Protein AF-A0A453HCC3-F1 (afdb_monomer)

pLDDT: mean 70.79, std 18.71, range [31.66, 93.69]

Organism: Aegilops tauschii subsp. strangulata (NCBI:txid200361)

Nearest PDB structures (foldseek):
  1wlx-assembly1_A  TM=4.062E-01  e=4.507E+00  Homo sapiens
  8d85-assembly1_D  TM=2.646E-01  e=5.921E+00  Homo sapiens

InterPro domains:
  IPR014812 Vacuolar protein sorting-associated protein 51 [PTHR15954] (2-262)

Secondary structure (DSSP, 8-state):
-HHHHHHHHHHHHHHHHHHHHHHHHTHHHHHHHHHHHHHHHHHHHHHHHHHHHHHHHHHTT--PPP--------TT--SSS-HHHHHHHHHHHHHIIIIIHHHHHHHHHHHT-S--S--TTS--S--HHHHHHHHHHHHHHHHHHHHHHHHHHHHHHHHHHHTSTTTTT-SSTHHHHHHHHHHHHHHHHHHHHHHHH-TTS------------------------------SSHHHHHHHHHHHHHHHHHHHHHHH------

Solvent-accessible surface area (backbone atoms only — not comparable to full-atom values): 15839 Å² total; per-residue (Å²): 115,68,71,59,54,52,51,53,52,49,54,52,51,53,52,51,50,51,52,46,51,53,52,64,70,40,45,66,58,53,51,52,49,51,17,49,52,47,36,52,54,29,35,50,52,43,52,49,54,54,51,51,52,54,49,51,36,50,67,59,69,54,70,80,80,80,92,78,93,76,80,86,89,73,98,74,78,79,82,81,56,61,64,64,54,30,47,48,50,21,44,47,23,51,45,38,42,72,47,49,51,56,50,54,52,50,55,45,50,72,76,49,74,65,82,46,68,69,60,87,85,77,55,71,57,48,52,69,69,56,54,36,49,48,29,49,54,50,19,51,52,28,44,51,50,38,52,49,56,53,48,51,54,52,50,53,57,50,49,58,56,73,70,46,88,55,83,86,79,59,90,72,70,61,69,57,50,56,47,51,51,52,51,48,49,52,50,50,48,51,53,50,52,46,49,70,67,47,75,62,78,83,58,70,82,76,75,76,82,74,82,82,75,92,79,91,80,82,91,83,90,82,80,91,80,85,84,88,80,93,80,81,67,66,70,61,51,55,56,52,51,54,52,51,52,51,52,50,52,57,52,50,54,68,72,64,70,70,80,86,78,128

Structure (mmCIF, N/CA/C/O backbone):
data_AF-A0A453HCC3-F1
#
_entry.id   AF-A0A453HCC3-F1
#
loop_
_atom_site.group_PDB
_atom_site.id
_atom_site.type_symbol
_atom_site.label_atom_id
_atom_site.label_alt_id
_atom_site.label_comp_id
_atom_site.label_asym_id
_atom_site.label_entity_id
_atom_site.label_seq_id
_atom_site.pdbx_PDB_ins_code
_atom_site.Cartn_x
_atom_site.Cartn_y
_atom_site.Cartn_z
_atom_site.occupancy
_atom_site.B_iso_or_equiv
_atom_site.auth_seq_id
_atom_site.auth_comp_id
_atom_site.auth_asym_id
_atom_site.auth_atom_id
_atom_site.pdbx_PDB_model_num
ATOM 1 N N . MET A 1 1 ? 19.975 10.825 -70.791 1.00 59.91 1 MET A N 1
ATOM 2 C CA . MET A 1 1 ? 19.087 11.009 -69.622 1.00 59.91 1 MET A CA 1
ATOM 3 C C . MET A 1 1 ? 19.221 9.848 -68.626 1.00 59.91 1 MET A C 1
ATOM 5 O O . MET A 1 1 ? 19.441 10.112 -67.452 1.00 59.91 1 MET A O 1
ATOM 9 N N . GLU A 1 2 ? 19.236 8.591 -69.091 1.00 64.94 2 GLU A N 1
ATOM 10 C CA . GLU A 1 2 ? 19.412 7.356 -68.288 1.00 64.94 2 GLU A CA 1
ATOM 11 C C . GLU A 1 2 ? 20.558 7.376 -67.255 1.00 64.94 2 GLU A C 1
ATOM 13 O O . GLU A 1 2 ? 20.349 7.129 -66.071 1.00 64.94 2 GLU A O 1
ATOM 18 N N . LYS A 1 3 ? 21.782 7.735 -67.672 1.00 65.25 3 LYS A N 1
ATOM 19 C CA . LYS A 1 3 ? 22.982 7.689 -66.810 1.00 65.25 3 LYS A CA 1
ATOM 20 C C . LYS A 1 3 ? 22.930 8.660 -65.621 1.00 65.25 3 LYS A C 1
ATOM 22 O O . LYS A 1 3 ? 23.558 8.408 -64.598 1.00 65.25 3 LYS A O 1
ATOM 27 N N . SER A 1 4 ? 22.187 9.761 -65.754 1.00 68.50 4 SER A N 1
ATOM 28 C CA . SER A 1 4 ? 21.990 10.732 -64.671 1.00 68.50 4 SER A CA 1
ATOM 29 C C . SER A 1 4 ? 21.008 10.196 -63.626 1.00 68.50 4 SER A C 1
ATOM 31 O O . SER A 1 4 ? 21.303 10.281 -62.439 1.00 68.50 4 SER A O 1
ATOM 33 N N . LYS A 1 5 ? 19.918 9.536 -64.050 1.00 71.56 5 LYS A N 1
ATOM 34 C CA . LYS A 1 5 ? 18.997 8.835 -63.138 1.00 71.56 5 LYS A CA 1
ATOM 35 C C . LYS A 1 5 ? 19.695 7.729 -62.344 1.00 71.56 5 LYS A C 1
ATOM 37 O O . LYS A 1 5 ? 19.472 7.623 -61.145 1.00 71.56 5 LYS A O 1
ATOM 42 N N . ILE A 1 6 ? 20.571 6.956 -62.988 1.00 77.06 6 ILE A N 1
ATOM 43 C CA . ILE A 1 6 ? 21.323 5.875 -62.328 1.00 77.06 6 ILE A CA 1
ATOM 44 C C . ILE A 1 6 ? 22.284 6.437 -61.267 1.00 77.06 6 ILE A C 1
ATOM 46 O O . ILE A 1 6 ? 22.340 5.911 -60.161 1.00 77.06 6 ILE A O 1
ATOM 50 N N . LYS A 1 7 ? 22.987 7.545 -61.550 1.00 78.31 7 LYS A N 1
ATOM 51 C CA . LYS A 1 7 ? 23.852 8.207 -60.555 1.00 78.31 7 LYS A CA 1
ATOM 52 C C . LYS A 1 7 ? 23.078 8.772 -59.363 1.00 78.31 7 LYS A C 1
ATOM 54 O O . LYS A 1 7 ? 23.548 8.654 -58.238 1.00 78.31 7 LYS A O 1
ATOM 59 N N . VAL A 1 8 ? 21.909 9.369 -59.601 1.00 81.00 8 VAL A N 1
ATOM 60 C CA . VAL A 1 8 ? 21.048 9.880 -58.520 1.00 81.00 8 VAL A CA 1
ATOM 61 C C . VAL A 1 8 ? 20.509 8.725 -57.674 1.00 81.00 8 VAL A C 1
ATOM 63 O O . VAL A 1 8 ? 20.576 8.785 -56.454 1.00 81.00 8 VAL A O 1
ATOM 66 N N . SER A 1 9 ? 20.058 7.641 -58.313 1.00 80.06 9 SER A N 1
ATOM 67 C CA . SER A 1 9 ? 19.625 6.422 -57.623 1.00 80.06 9 SER A CA 1
ATOM 68 C C . SER A 1 9 ? 20.731 5.830 -56.751 1.00 80.06 9 SER A C 1
ATOM 70 O O . SER A 1 9 ? 20.456 5.435 -55.623 1.00 80.06 9 SER A O 1
ATOM 72 N N . GLN A 1 10 ? 21.967 5.775 -57.254 1.00 85.06 10 GLN A N 1
ATOM 73 C CA . GLN A 1 10 ? 23.098 5.256 -56.488 1.00 85.06 10 GLN A CA 1
ATOM 74 C C . GLN A 1 10 ? 23.416 6.151 -55.285 1.00 85.06 10 GLN A C 1
ATOM 76 O O . GLN A 1 10 ? 23.511 5.646 -54.176 1.00 85.06 10 GLN A O 1
ATOM 81 N N . GLY A 1 11 ? 23.451 7.476 -55.470 1.00 86.31 11 GLY A N 1
ATOM 82 C CA . GLY A 1 11 ? 23.653 8.414 -54.360 1.00 86.31 11 GLY A CA 1
ATOM 83 C C . GLY A 1 11 ? 22.563 8.330 -53.282 1.00 86.31 11 GLY A C 1
ATOM 84 O O . GLY A 1 11 ? 22.857 8.470 -52.099 1.00 86.31 11 GLY A O 1
ATOM 85 N N . CYS A 1 12 ? 21.310 8.045 -53.658 1.00 83.62 12 CYS A N 1
ATOM 86 C CA . CYS A 1 12 ? 20.235 7.794 -52.692 1.00 83.62 12 CYS A CA 1
ATOM 87 C C . CYS A 1 12 ? 20.416 6.475 -51.923 1.00 83.62 12 CYS A C 1
ATOM 89 O O . CYS A 1 12 ? 20.085 6.417 -50.740 1.00 83.62 12 CYS A O 1
ATOM 91 N N . ILE A 1 13 ? 20.923 5.423 -52.574 1.00 87.94 13 ILE A N 1
ATOM 92 C CA . ILE A 1 13 ? 21.220 4.136 -51.926 1.00 87.94 13 ILE A CA 1
ATOM 93 C C . ILE A 1 13 ? 22.378 4.295 -50.937 1.00 87.94 13 ILE A C 1
ATOM 95 O O . ILE A 1 13 ? 22.273 3.813 -49.811 1.00 87.94 13 ILE A O 1
ATOM 99 N N . ASP A 1 14 ? 23.432 5.010 -51.326 1.00 86.75 14 ASP A N 1
ATOM 100 C CA . ASP A 1 14 ? 24.599 5.258 -50.476 1.00 86.75 14 ASP A CA 1
ATOM 101 C C . ASP A 1 14 ? 24.199 6.078 -49.232 1.00 86.75 14 ASP A C 1
ATOM 103 O O . ASP A 1 14 ? 24.532 5.714 -48.105 1.00 86.75 14 ASP A O 1
ATOM 107 N N . LEU A 1 15 ? 23.363 7.111 -49.404 1.00 86.56 15 LEU A N 1
ATOM 108 C CA . LEU A 1 15 ? 22.822 7.904 -48.293 1.00 86.56 15 LEU A CA 1
ATOM 109 C C . LEU A 1 15 ? 21.938 7.068 -47.345 1.00 86.56 15 LEU A C 1
ATOM 111 O O . LEU A 1 15 ? 22.014 7.213 -46.127 1.00 86.56 15 LEU A O 1
ATOM 115 N N . LEU A 1 16 ? 21.104 6.169 -47.882 1.00 85.94 16 LEU A N 1
ATOM 116 C CA . LEU A 1 16 ? 20.304 5.243 -47.068 1.00 85.94 16 LEU A CA 1
ATOM 117 C C . LEU A 1 16 ? 21.181 4.274 -46.266 1.00 85.94 16 LEU A C 1
ATOM 119 O O . LEU A 1 16 ? 20.837 3.937 -45.132 1.00 85.94 16 LEU A O 1
ATOM 123 N N . GLN A 1 17 ? 22.304 3.832 -46.831 1.00 85.75 17 GLN A N 1
ATOM 124 C CA . GLN A 1 17 ? 23.268 2.986 -46.131 1.00 85.75 17 GLN A CA 1
ATOM 125 C C . GLN A 1 17 ? 23.988 3.748 -45.018 1.00 85.75 17 GLN A C 1
ATOM 127 O O . GLN A 1 17 ? 24.149 3.187 -43.937 1.00 85.75 17 GLN A O 1
ATOM 132 N N . GLU A 1 18 ? 24.341 5.019 -45.222 1.00 82.75 18 GLU A N 1
ATOM 133 C CA . GLU A 1 18 ? 24.901 5.863 -44.159 1.00 82.75 18 GLU A CA 1
ATOM 134 C C . GLU A 1 18 ? 23.903 6.100 -43.023 1.00 82.75 18 GLU A C 1
ATOM 136 O O . GLU A 1 18 ? 24.258 5.937 -41.856 1.00 82.75 18 GLU A O 1
ATOM 141 N N . PHE A 1 19 ? 22.636 6.399 -43.333 1.00 79.25 19 PHE A N 1
ATOM 142 C CA . PHE A 1 19 ? 21.598 6.518 -42.303 1.00 79.25 19 PHE A CA 1
ATOM 143 C C . PHE A 1 19 ? 21.404 5.214 -41.536 1.00 79.25 19 PHE A C 1
ATOM 145 O O . PHE A 1 19 ? 21.279 5.231 -40.313 1.00 79.25 19 PHE A O 1
ATOM 152 N N . ARG A 1 20 ? 21.417 4.077 -42.236 1.00 81.06 20 ARG A N 1
ATOM 153 C CA . ARG A 1 20 ? 21.326 2.766 -41.598 1.00 81.06 20 ARG A CA 1
ATOM 154 C C . ARG A 1 20 ? 22.534 2.496 -40.705 1.00 81.06 20 ARG A C 1
ATOM 156 O O . ARG A 1 20 ? 22.348 2.070 -39.576 1.00 81.06 20 ARG A O 1
ATOM 163 N N . HIS A 1 21 ? 23.743 2.819 -41.156 1.00 81.06 21 HIS A N 1
ATOM 164 C CA . HIS A 1 21 ? 24.961 2.664 -40.364 1.00 81.06 21 HIS A CA 1
ATOM 165 C C . HIS A 1 21 ? 24.986 3.605 -39.148 1.00 81.06 21 HIS A C 1
ATOM 167 O O . HIS A 1 21 ? 25.492 3.229 -38.091 1.00 81.06 21 HIS A O 1
ATOM 173 N N . LEU A 1 22 ? 24.419 4.809 -39.262 1.00 77.88 22 LEU A N 1
ATOM 174 C CA . LEU A 1 22 ? 24.272 5.743 -38.148 1.00 77.88 22 LEU A CA 1
ATOM 175 C C . LEU A 1 22 ? 23.249 5.237 -37.123 1.00 77.88 22 LEU A C 1
ATOM 177 O O . LEU A 1 22 ? 23.487 5.340 -35.925 1.00 77.88 22 LEU A O 1
ATOM 181 N N . ILE A 1 23 ? 22.122 4.681 -37.568 1.00 77.38 23 ILE A N 1
ATOM 182 C CA . ILE A 1 23 ? 21.109 4.103 -36.674 1.00 77.38 23 ILE A CA 1
ATOM 183 C C . ILE A 1 23 ? 21.658 2.840 -36.002 1.00 77.38 23 ILE A C 1
ATOM 185 O O . ILE A 1 23 ? 21.601 2.739 -34.779 1.00 77.38 23 ILE A O 1
ATOM 189 N N . ASP A 1 24 ? 22.258 1.932 -36.776 1.00 76.88 24 ASP A N 1
ATOM 190 C CA . ASP A 1 24 ? 22.835 0.675 -36.288 1.00 76.88 24 ASP A CA 1
ATOM 191 C C . ASP A 1 24 ? 24.029 0.931 -35.350 1.00 76.88 24 ASP A C 1
ATOM 193 O O . ASP A 1 24 ? 24.165 0.261 -34.325 1.00 76.88 24 ASP A O 1
ATOM 197 N N . GLY A 1 25 ? 24.839 1.958 -35.635 1.00 76.19 25 GLY A N 1
ATOM 198 C CA . GLY A 1 25 ? 25.962 2.392 -34.800 1.00 76.19 25 GLY A CA 1
ATOM 199 C C . GLY A 1 25 ? 25.551 3.079 -33.494 1.00 76.19 25 GLY A C 1
ATOM 200 O O . GLY A 1 25 ? 26.332 3.101 -32.548 1.00 76.19 25 GLY A O 1
ATOM 201 N N . ASN A 1 26 ? 24.321 3.597 -33.411 1.00 76.81 26 ASN A N 1
ATOM 202 C CA . ASN A 1 26 ? 23.778 4.254 -32.217 1.00 76.81 26 ASN A CA 1
ATOM 203 C C . ASN A 1 26 ? 22.765 3.382 -31.453 1.00 76.81 26 ASN A C 1
ATOM 205 O O . ASN A 1 26 ? 22.127 3.859 -30.512 1.00 76.81 26 ASN A O 1
ATOM 209 N N . THR A 1 27 ? 22.617 2.103 -31.810 1.00 79.38 27 THR A N 1
ATOM 210 C CA . THR A 1 27 ? 21.721 1.169 -31.102 1.00 79.38 27 THR A CA 1
ATOM 211 C C . THR A 1 27 ? 22.085 1.035 -29.622 1.00 79.38 27 THR A C 1
ATOM 213 O O . THR A 1 27 ? 21.194 0.972 -28.780 1.00 79.38 27 THR A O 1
ATOM 216 N N . GLU A 1 28 ? 23.372 1.110 -29.274 1.00 81.62 28 GLU A N 1
ATOM 217 C CA . GLU A 1 28 ? 23.837 1.131 -27.881 1.00 81.62 28 GLU A CA 1
ATOM 218 C C . GLU A 1 28 ? 23.339 2.368 -27.108 1.00 81.62 28 GLU A C 1
ATOM 220 O O . GLU A 1 28 ? 22.964 2.261 -25.941 1.00 81.62 28 GLU A O 1
ATOM 225 N N . LEU A 1 29 ? 23.275 3.542 -27.751 1.00 79.88 29 LEU A N 1
ATOM 226 C CA . LEU A 1 29 ? 22.715 4.752 -27.137 1.00 79.88 29 LEU A CA 1
ATOM 227 C C . LEU A 1 29 ? 21.203 4.629 -26.932 1.00 79.88 29 LEU A C 1
ATOM 229 O O . LEU A 1 29 ? 20.691 5.095 -25.918 1.00 79.88 29 LEU A O 1
ATOM 233 N N . LEU A 1 30 ? 20.495 3.978 -27.860 1.00 80.19 30 LEU A N 1
ATOM 234 C CA . LEU A 1 30 ? 19.061 3.706 -27.723 1.00 80.19 30 LEU A CA 1
ATOM 235 C C . LEU A 1 30 ? 18.769 2.733 -26.576 1.00 80.19 30 LEU A C 1
ATOM 237 O O . LEU A 1 30 ? 17.813 2.950 -25.835 1.00 80.19 30 LEU A O 1
ATOM 241 N N . VAL A 1 31 ? 19.602 1.706 -26.390 1.00 82.88 31 VAL A N 1
ATOM 242 C CA . VAL A 1 31 ? 19.506 0.791 -25.241 1.00 82.88 31 VAL A CA 1
ATOM 243 C C . VAL A 1 31 ? 19.763 1.546 -23.937 1.00 82.88 31 VAL A C 1
ATOM 245 O O . VAL A 1 31 ? 18.922 1.507 -23.047 1.00 82.88 31 VAL A O 1
ATOM 248 N N . LYS A 1 32 ? 20.834 2.346 -23.856 1.00 82.94 32 LYS A N 1
ATOM 249 C CA . LYS A 1 32 ? 21.111 3.183 -22.673 1.00 82.94 32 LYS A CA 1
ATOM 250 C C . LYS A 1 32 ? 19.978 4.163 -22.366 1.00 82.94 32 LYS A C 1
ATOM 252 O O . LYS A 1 32 ? 19.636 4.358 -21.206 1.00 82.94 32 LYS A O 1
ATOM 257 N N . LEU A 1 33 ? 19.380 4.776 -23.389 1.00 81.94 33 LEU A N 1
ATOM 258 C CA . LEU A 1 33 ? 18.241 5.676 -23.216 1.00 81.94 33 LEU A CA 1
ATOM 259 C C . LEU A 1 33 ? 17.006 4.927 -22.701 1.00 81.94 33 LEU A C 1
ATOM 261 O O . LEU A 1 33 ? 16.348 5.414 -21.786 1.00 81.94 33 LEU A O 1
ATOM 265 N N . LYS A 1 34 ? 16.705 3.748 -23.260 1.00 83.19 34 LYS A N 1
ATOM 266 C CA . LYS A 1 34 ? 15.634 2.872 -22.768 1.00 83.19 34 LYS A CA 1
ATOM 267 C C . LYS A 1 34 ? 15.852 2.551 -21.289 1.00 83.19 34 LYS A C 1
ATOM 269 O O . LYS A 1 34 ? 14.935 2.729 -20.494 1.00 83.19 34 LYS A O 1
ATOM 274 N N . ASP A 1 35 ? 17.058 2.140 -20.922 1.00 84.56 35 ASP A N 1
ATOM 275 C CA . ASP A 1 35 ? 17.392 1.732 -19.561 1.00 84.56 35 ASP A CA 1
ATOM 276 C C . ASP A 1 35 ? 17.319 2.912 -18.567 1.00 84.56 35 ASP A C 1
ATOM 278 O O . ASP A 1 35 ? 16.826 2.751 -17.451 1.00 84.56 35 ASP A O 1
ATOM 282 N N . LEU A 1 36 ? 17.700 4.126 -18.990 1.00 85.12 36 LEU A N 1
ATOM 283 C CA . LEU A 1 36 ? 17.518 5.358 -18.207 1.00 85.12 36 LEU A CA 1
ATOM 284 C C . LEU A 1 36 ? 16.041 5.726 -18.009 1.00 85.12 36 LEU A C 1
ATOM 286 O O . LEU A 1 36 ? 15.657 6.181 -16.932 1.00 85.12 36 LEU A O 1
ATOM 290 N N . ILE A 1 37 ? 15.205 5.545 -19.037 1.00 84.19 37 ILE A N 1
ATOM 291 C CA . ILE A 1 37 ? 13.758 5.778 -18.931 1.00 84.19 37 ILE A CA 1
ATOM 292 C C . ILE A 1 37 ? 13.141 4.784 -17.942 1.00 84.19 37 ILE A C 1
ATOM 294 O O . ILE A 1 37 ? 12.307 5.178 -17.129 1.00 84.19 37 ILE A O 1
ATOM 298 N N . ILE A 1 38 ? 13.572 3.519 -17.981 1.00 85.56 38 ILE A N 1
ATOM 299 C CA . ILE A 1 38 ? 13.137 2.483 -17.038 1.00 85.56 38 ILE A CA 1
ATOM 300 C C . ILE A 1 38 ? 13.479 2.890 -15.607 1.00 85.56 38 ILE A C 1
ATOM 302 O O . ILE A 1 38 ? 12.591 2.893 -14.754 1.00 85.56 38 ILE A O 1
ATOM 306 N N . ASP A 1 39 ? 14.728 3.286 -15.356 1.00 86.25 39 ASP A N 1
ATOM 307 C CA . ASP A 1 39 ? 15.167 3.715 -14.027 1.00 86.25 39 ASP A CA 1
ATOM 308 C C . ASP A 1 39 ? 14.347 4.909 -13.522 1.00 86.25 39 ASP A C 1
ATOM 310 O O . ASP A 1 39 ? 13.855 4.888 -12.395 1.00 86.25 39 ASP A O 1
ATOM 314 N N . TRP A 1 40 ? 14.124 5.917 -14.370 1.00 87.38 40 TRP A N 1
ATOM 315 C CA . TRP A 1 40 ? 13.355 7.106 -14.001 1.00 87.38 40 TRP A CA 1
ATOM 316 C C . TRP A 1 40 ? 11.897 6.789 -13.642 1.00 87.38 40 TRP A C 1
ATOM 318 O O . TRP A 1 40 ? 11.369 7.297 -12.651 1.00 87.38 40 TRP A O 1
ATOM 328 N N . VAL A 1 41 ? 11.243 5.919 -14.417 1.00 88.25 41 VAL A N 1
ATOM 329 C CA . VAL A 1 41 ? 9.868 5.479 -14.134 1.00 88.25 41 VAL A CA 1
ATOM 330 C C . VAL A 1 41 ? 9.811 4.707 -12.814 1.00 88.25 41 VAL A C 1
ATOM 332 O O . VAL A 1 41 ? 8.922 4.949 -11.995 1.00 88.25 41 VAL A O 1
ATOM 335 N N . GLN A 1 42 ? 10.767 3.807 -12.583 1.00 87.69 42 GLN A N 1
ATOM 336 C CA . GLN A 1 42 ? 10.849 3.011 -11.359 1.00 87.69 42 GLN A CA 1
ATOM 337 C C . GLN A 1 42 ? 11.075 3.874 -10.111 1.00 87.69 42 GLN A C 1
ATOM 339 O O . GLN A 1 42 ? 10.356 3.715 -9.121 1.00 87.69 42 GLN A O 1
ATOM 344 N N . GLU A 1 43 ? 12.001 4.834 -10.170 1.00 88.12 43 GLU A N 1
ATOM 345 C CA . GLU A 1 43 ? 12.208 5.811 -9.093 1.00 88.12 43 GLU A CA 1
ATOM 346 C C . GLU A 1 43 ? 10.943 6.634 -8.826 1.00 88.12 43 GLU A C 1
ATOM 348 O O . GLU A 1 43 ? 10.583 6.862 -7.671 1.00 88.12 43 GLU A O 1
ATOM 353 N N . GLY A 1 44 ? 10.230 7.033 -9.885 1.00 88.12 44 GLY A N 1
ATOM 354 C CA . GLY A 1 44 ? 8.970 7.763 -9.770 1.00 88.12 44 GLY A CA 1
ATOM 355 C C . GLY A 1 44 ? 7.907 6.992 -8.985 1.00 88.12 44 GLY A C 1
ATOM 356 O O . GLY A 1 44 ? 7.238 7.569 -8.126 1.00 88.12 44 GLY A O 1
ATOM 357 N N . PHE A 1 45 ? 7.775 5.682 -9.217 1.00 89.69 45 PHE A N 1
ATOM 358 C CA . PHE A 1 45 ? 6.871 4.837 -8.431 1.00 89.69 45 PHE A CA 1
ATOM 359 C C . PHE A 1 45 ? 7.315 4.716 -6.971 1.00 89.69 45 PHE A C 1
ATOM 361 O O . PHE A 1 45 ? 6.479 4.840 -6.072 1.00 89.69 45 PHE A O 1
ATOM 368 N N . GLN A 1 46 ? 8.609 4.505 -6.722 1.00 89.94 46 GLN A N 1
ATOM 369 C CA . GLN A 1 46 ? 9.160 4.415 -5.367 1.00 89.94 46 GLN A CA 1
ATOM 370 C C . GLN A 1 46 ? 8.861 5.693 -4.563 1.00 89.94 46 GLN A C 1
ATOM 372 O O . GLN A 1 46 ? 8.296 5.622 -3.468 1.00 89.94 46 GLN A O 1
ATOM 377 N N . ASP A 1 47 ? 9.175 6.860 -5.128 1.00 91.88 47 ASP A N 1
ATOM 378 C CA . ASP A 1 47 ? 8.945 8.171 -4.512 1.00 91.88 47 ASP A CA 1
ATOM 379 C C . ASP A 1 47 ? 7.449 8.462 -4.312 1.00 91.88 47 ASP A C 1
ATOM 381 O O . ASP A 1 47 ? 7.038 8.912 -3.239 1.00 91.88 47 ASP A O 1
ATOM 385 N N . PHE A 1 48 ? 6.606 8.129 -5.295 1.00 93.69 48 PHE A N 1
ATOM 386 C CA . PHE A 1 48 ? 5.154 8.262 -5.175 1.00 93.69 48 PHE A CA 1
ATOM 387 C C . PHE A 1 48 ? 4.611 7.492 -3.967 1.00 93.69 48 PHE A C 1
ATOM 389 O O . PHE A 1 48 ? 3.881 8.057 -3.149 1.00 93.69 48 PHE A O 1
ATOM 396 N N . PHE A 1 49 ? 4.980 6.217 -3.823 1.00 92.94 49 PHE A N 1
ATOM 397 C CA . PHE A 1 49 ? 4.495 5.389 -2.722 1.00 92.94 49 PHE A CA 1
ATOM 398 C C . PHE A 1 49 ? 5.017 5.856 -1.360 1.00 92.94 49 PHE A C 1
ATOM 400 O O . PHE A 1 49 ? 4.273 5.784 -0.381 1.00 92.94 49 PHE A O 1
ATOM 407 N N . GLN A 1 50 ? 6.246 6.368 -1.283 1.00 92.44 50 GLN A N 1
ATOM 408 C CA . GLN A 1 50 ? 6.787 6.957 -0.055 1.00 92.44 50 GLN A CA 1
ATOM 409 C C . GLN A 1 50 ? 6.057 8.251 0.330 1.00 92.44 50 GLN A C 1
ATOM 411 O O . GLN A 1 50 ? 5.665 8.427 1.485 1.00 92.44 50 GLN A O 1
ATOM 416 N N . LYS A 1 51 ? 5.805 9.141 -0.635 1.00 93.38 51 LYS A N 1
ATOM 417 C CA . LYS A 1 51 ? 5.039 10.375 -0.407 1.00 93.38 51 LYS A CA 1
ATOM 418 C C . LYS A 1 51 ? 3.596 10.084 -0.010 1.00 93.38 51 LYS A C 1
ATOM 420 O O . LYS A 1 51 ? 3.071 10.726 0.898 1.00 93.38 51 LYS A O 1
ATOM 425 N N . LEU A 1 52 ? 2.965 9.098 -0.647 1.00 93.25 52 LEU A N 1
ATOM 426 C CA . LEU A 1 52 ? 1.610 8.661 -0.319 1.00 93.25 52 LEU A CA 1
ATOM 427 C C . LEU A 1 52 ? 1.512 8.154 1.130 1.00 93.25 52 LEU A C 1
ATOM 429 O O . LEU A 1 52 ? 0.596 8.552 1.851 1.00 93.25 52 LEU A O 1
ATOM 433 N N . ASP A 1 53 ? 2.485 7.364 1.591 1.00 91.06 53 ASP A N 1
ATOM 434 C CA . ASP A 1 53 ? 2.562 6.934 2.992 1.00 91.06 53 ASP A CA 1
ATOM 435 C C . ASP A 1 53 ? 2.732 8.131 3.948 1.00 91.06 53 ASP A C 1
ATOM 437 O O . ASP A 1 53 ? 2.050 8.221 4.975 1.00 91.06 53 ASP A O 1
ATOM 441 N N . GLY A 1 54 ? 3.562 9.112 3.579 1.00 89.69 54 GLY A N 1
ATOM 442 C CA . GLY A 1 54 ? 3.693 10.373 4.316 1.00 89.69 54 GLY A CA 1
ATOM 443 C C . GLY A 1 54 ? 2.363 11.130 4.447 1.00 89.69 54 GLY A C 1
ATOM 444 O O . GLY A 1 54 ? 2.012 11.602 5.533 1.00 89.69 54 GLY A O 1
ATOM 445 N N . HIS A 1 55 ? 1.566 11.183 3.376 1.00 89.44 55 HIS A N 1
ATOM 446 C CA . HIS A 1 55 ? 0.229 11.778 3.413 1.00 89.44 55 HIS A CA 1
ATOM 447 C C . HIS A 1 55 ? -0.739 11.011 4.324 1.00 89.44 55 HIS A C 1
ATOM 449 O O . HIS A 1 55 ? -1.546 11.641 5.009 1.00 89.44 55 HIS A O 1
ATOM 455 N N . PHE A 1 56 ? -0.656 9.679 4.399 1.00 90.56 56 PHE A N 1
ATOM 456 C CA . PHE A 1 56 ? -1.488 8.898 5.323 1.00 90.56 56 PHE A CA 1
ATOM 457 C C . PHE A 1 56 ? -1.188 9.236 6.784 1.00 90.56 56 PHE A C 1
ATOM 459 O O . PHE A 1 56 ? -2.109 9.381 7.590 1.00 90.56 56 PHE A O 1
ATOM 466 N N . HIS A 1 57 ? 0.087 9.434 7.125 1.00 87.06 57 HIS A N 1
ATOM 467 C CA . HIS A 1 57 ? 0.485 9.856 8.468 1.00 87.06 57 HIS A CA 1
ATOM 468 C C . HIS A 1 57 ? -0.046 11.254 8.817 1.00 87.06 57 HIS A C 1
ATOM 470 O O . HIS A 1 57 ? -0.555 11.454 9.925 1.00 87.06 57 HIS A O 1
ATOM 476 N N . LEU A 1 58 ? -0.015 12.187 7.858 1.00 85.94 58 LEU A N 1
ATOM 477 C CA . LEU A 1 58 ? -0.604 13.519 8.015 1.00 85.94 58 LEU A CA 1
ATOM 478 C C . LEU A 1 58 ? -2.122 13.444 8.251 1.00 85.94 58 LEU A C 1
ATOM 480 O O . LEU A 1 58 ? -2.633 14.067 9.181 1.00 85.94 58 LEU A O 1
ATOM 484 N N . LEU A 1 59 ? -2.837 12.641 7.454 1.00 84.38 59 LEU A N 1
ATOM 485 C CA . LEU A 1 59 ? -4.289 12.448 7.571 1.00 84.38 59 LEU A CA 1
ATOM 486 C C . LEU A 1 59 ? -4.699 11.757 8.876 1.00 84.38 59 LEU A C 1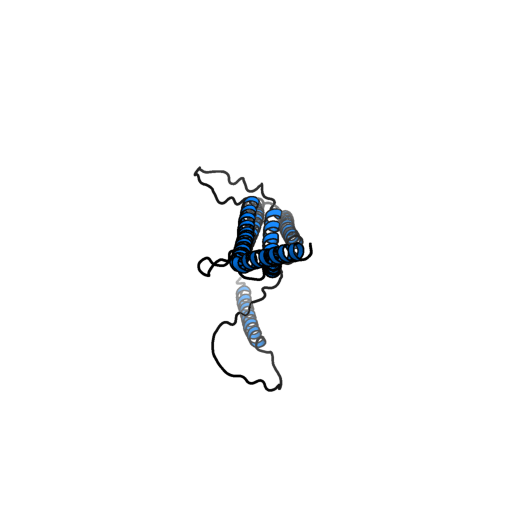
ATOM 488 O O . LEU A 1 59 ? -5.755 12.057 9.428 1.00 84.38 59 LEU A O 1
ATOM 492 N N . SER A 1 60 ? -3.858 10.866 9.404 1.00 81.44 60 SER A N 1
ATOM 493 C CA . SER A 1 60 ? -4.077 10.223 10.703 1.00 81.44 60 SER A CA 1
ATOM 494 C C . SER A 1 60 ? -3.864 11.175 11.894 1.00 81.44 60 SER A C 1
ATOM 496 O O . SER A 1 60 ? -3.960 10.734 13.038 1.00 81.44 60 SER A O 1
ATOM 498 N N . GLY A 1 61 ? -3.551 12.458 11.665 1.00 72.12 61 GLY A N 1
ATOM 499 C CA . GLY A 1 61 ? -3.301 13.448 12.720 1.00 72.12 61 GLY A CA 1
ATOM 500 C C . GLY A 1 61 ? -1.956 13.271 13.427 1.00 72.12 61 GLY A C 1
ATOM 501 O O . GLY A 1 61 ? -1.693 13.922 14.436 1.00 72.12 61 GLY A O 1
ATOM 502 N N . ARG A 1 62 ? -1.084 12.401 12.907 1.00 63.47 62 ARG A N 1
ATOM 503 C CA . ARG A 1 62 ? 0.231 12.104 13.476 1.00 63.47 62 ARG A CA 1
ATOM 504 C C . ARG A 1 62 ? 1.300 12.798 12.637 1.00 63.47 62 ARG A C 1
ATOM 506 O O . ARG A 1 62 ? 2.049 12.163 11.907 1.00 63.47 62 ARG A O 1
ATOM 513 N N . SER A 1 63 ? 1.358 14.123 12.752 1.00 46.41 63 SER A N 1
ATOM 514 C CA . SER A 1 63 ? 2.479 14.917 12.244 1.00 46.41 63 SER A CA 1
ATOM 515 C C . SER A 1 63 ? 3.728 14.593 13.068 1.00 46.41 63 SER A C 1
ATOM 517 O O . SER A 1 63 ? 3.855 15.040 14.207 1.00 46.41 63 SER A O 1
ATOM 519 N N . THR A 1 64 ? 4.659 13.807 12.531 1.00 43.75 64 THR A N 1
ATOM 520 C CA . THR A 1 64 ? 6.023 13.757 13.075 1.00 43.75 64 THR A CA 1
ATOM 521 C C . THR A 1 64 ? 6.717 15.080 12.753 1.00 43.75 64 THR A C 1
ATOM 523 O O . THR A 1 64 ? 6.713 15.514 11.606 1.00 43.75 64 THR A O 1
ATOM 526 N N . GLY A 1 65 ? 7.215 15.745 13.796 1.00 40.41 65 GLY A N 1
ATOM 527 C CA . GLY A 1 65 ? 7.484 17.179 13.833 1.00 40.41 65 GLY A CA 1
ATOM 528 C C . GLY A 1 65 ? 8.544 17.721 12.872 1.00 40.41 65 GLY A C 1
ATOM 529 O O . GLY A 1 65 ? 9.567 17.093 12.611 1.00 40.41 65 GLY A O 1
ATOM 530 N N . PHE A 1 66 ? 8.314 18.969 12.464 1.00 33.62 66 PHE A N 1
ATOM 531 C CA . PHE A 1 66 ? 9.364 19.975 12.341 1.00 33.62 66 PHE A CA 1
ATOM 532 C C . PHE A 1 66 ? 9.369 20.785 13.651 1.00 33.62 66 PHE A C 1
ATOM 534 O O . PHE A 1 66 ? 8.313 21.162 14.154 1.00 33.62 66 PHE A O 1
ATOM 541 N N . SER A 1 67 ? 10.553 20.953 14.230 1.00 36.53 67 SER A N 1
ATOM 542 C CA . SER A 1 67 ? 10.870 21.523 15.545 1.00 36.53 67 SER A CA 1
ATOM 543 C C . SER A 1 67 ? 10.116 22.805 15.928 1.00 36.53 67 SER A C 1
ATOM 545 O O . SER A 1 67 ? 10.047 23.722 15.119 1.00 36.53 67 SER A O 1
ATOM 547 N N . GLN A 1 68 ? 9.662 22.920 17.184 1.00 35.62 68 GLN A N 1
ATOM 548 C CA . GLN A 1 68 ? 10.290 23.743 18.237 1.00 35.62 68 GLN A CA 1
ATOM 549 C C . GLN A 1 68 ? 9.454 23.684 19.532 1.00 35.62 68 GLN A C 1
ATOM 551 O O . GLN A 1 68 ? 8.228 23.615 19.509 1.00 35.62 68 GLN A O 1
ATOM 556 N N . GLU A 1 69 ? 10.153 23.651 20.661 1.00 40.94 69 GLU A N 1
ATOM 557 C CA . GLU A 1 69 ? 9.636 23.596 22.028 1.00 40.94 69 GLU A CA 1
ATOM 558 C C . GLU A 1 69 ? 8.557 24.651 22.324 1.00 40.94 69 GLU A C 1
ATOM 560 O O . GLU A 1 69 ? 8.748 25.835 22.062 1.00 40.94 69 GLU A O 1
ATOM 565 N N . SER A 1 70 ? 7.462 24.242 22.969 1.00 33.50 70 SER A N 1
ATOM 566 C CA . SER A 1 70 ? 6.798 25.046 24.005 1.00 33.50 70 SER A CA 1
ATOM 567 C C . SER A 1 70 ? 5.785 24.209 24.798 1.00 33.50 70 SER A C 1
ATOM 569 O O . SER A 1 70 ? 4.819 23.668 24.274 1.00 33.50 70 SER A O 1
ATOM 571 N N . SER A 1 71 ? 6.101 24.061 26.086 1.00 32.88 71 SER A N 1
ATOM 572 C CA . SER A 1 71 ? 5.212 24.146 27.253 1.00 32.88 71 SER A CA 1
ATOM 573 C C . SER A 1 71 ? 3.759 23.645 27.155 1.00 32.88 71 SER A C 1
ATOM 575 O O . SER A 1 71 ? 2.907 24.266 26.535 1.00 32.88 71 SE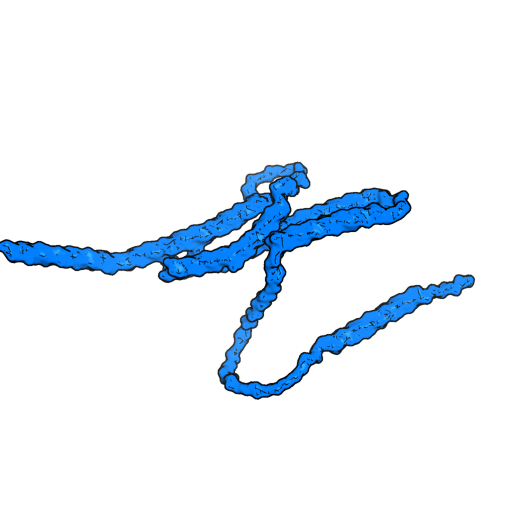R A O 1
ATOM 577 N N . THR A 1 72 ? 3.494 22.607 27.956 1.00 40.69 72 THR A N 1
ATOM 578 C CA . THR A 1 72 ? 2.380 22.480 28.919 1.00 40.69 72 THR A CA 1
ATOM 579 C C . THR A 1 72 ? 0.964 22.915 28.516 1.00 40.69 72 THR A C 1
ATOM 581 O O . THR A 1 72 ? 0.675 24.091 28.334 1.00 40.69 72 THR A O 1
ATOM 584 N N . VAL A 1 73 ? 0.068 21.936 28.690 1.00 43.25 73 VAL A N 1
ATOM 585 C CA . VAL A 1 73 ? -1.399 22.006 28.795 1.00 43.25 73 VAL A CA 1
ATOM 586 C C . VAL A 1 73 ? -2.138 22.198 27.469 1.00 43.25 73 VAL A C 1
ATOM 588 O O . VAL A 1 73 ? -2.462 23.308 27.093 1.00 43.25 73 VAL A O 1
ATOM 591 N N . ASP A 1 74 ? -2.458 21.080 26.806 1.00 31.98 74 ASP A N 1
ATOM 592 C CA . ASP A 1 74 ? -3.763 20.890 26.156 1.00 31.98 74 ASP A CA 1
ATOM 593 C C . ASP A 1 74 ? -3.958 19.423 25.735 1.00 31.98 74 ASP A C 1
ATOM 595 O O . ASP A 1 74 ? -3.737 19.004 24.601 1.00 31.98 74 ASP A O 1
ATOM 599 N N . PHE A 1 75 ? -4.445 18.606 26.673 1.00 39.94 75 PHE A N 1
ATOM 600 C CA . PHE A 1 75 ? -4.912 17.232 26.426 1.00 39.94 75 PHE A CA 1
ATOM 601 C C . PHE A 1 75 ? -6.286 17.194 25.702 1.00 39.94 75 PHE A C 1
ATOM 603 O O . PHE A 1 75 ? -7.056 16.242 25.846 1.00 39.94 75 PHE A O 1
ATOM 610 N N . VAL A 1 76 ? -6.610 18.242 24.931 1.00 36.75 76 VAL A N 1
ATOM 611 C CA . VAL A 1 76 ? -7.945 18.537 24.368 1.00 36.75 76 VAL A CA 1
ATOM 612 C C . VAL A 1 76 ? -7.991 18.422 22.830 1.00 36.75 76 VAL A C 1
ATOM 614 O O . VAL A 1 76 ? -9.039 18.612 22.226 1.00 36.75 76 VAL A O 1
ATOM 617 N N . GLN A 1 77 ? -6.917 17.993 22.158 1.00 40.69 77 GLN A N 1
ATOM 618 C CA . GLN A 1 77 ? -6.930 17.745 20.701 1.00 40.69 77 GLN A CA 1
ATOM 619 C C . GLN A 1 77 ? -7.108 16.267 20.301 1.00 40.69 77 GLN A C 1
ATOM 621 O O . GLN A 1 77 ? -6.477 15.786 19.366 1.00 40.69 77 GLN A O 1
ATOM 626 N N . ILE A 1 78 ? -7.988 15.518 20.973 1.00 46.72 78 ILE A N 1
ATOM 627 C CA . ILE A 1 78 ? -8.382 14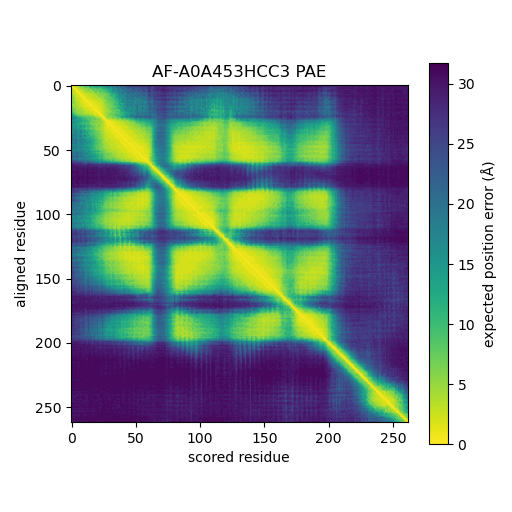.170 20.497 1.00 46.72 78 ILE A CA 1
ATOM 628 C C . ILE A 1 78 ? -9.521 14.247 19.452 1.00 46.72 78 ILE A C 1
ATOM 630 O O . ILE A 1 78 ? -9.886 13.238 18.859 1.00 46.72 78 ILE A O 1
ATOM 634 N N . ASP A 1 79 ? -10.063 15.435 19.163 1.00 44.88 79 ASP A N 1
ATOM 635 C CA . ASP A 1 79 ? -11.376 15.559 18.511 1.00 44.88 79 ASP A CA 1
ATOM 636 C C . ASP A 1 79 ? -11.382 15.995 17.033 1.00 44.88 79 ASP A C 1
ATOM 638 O O . ASP A 1 79 ? -12.318 16.655 16.593 1.00 44.88 79 ASP A O 1
ATOM 642 N N . LYS A 1 80 ? -10.359 15.678 16.224 1.00 56.19 80 LYS A N 1
ATOM 643 C CA . LYS A 1 80 ? -10.375 16.095 14.798 1.00 56.19 80 LYS A CA 1
ATOM 644 C C . LYS A 1 80 ? -10.029 15.047 13.748 1.00 56.19 80 LYS A C 1
ATOM 646 O O . LYS A 1 80 ? -10.038 15.378 12.566 1.00 56.19 80 LYS A O 1
ATOM 651 N N . VAL A 1 81 ? -9.810 13.787 14.123 1.00 60.41 81 VAL A N 1
ATOM 652 C CA . VAL A 1 81 ? -9.658 12.708 13.133 1.00 60.41 81 VAL A CA 1
ATOM 653 C C . VAL A 1 81 ? -10.777 11.691 13.333 1.00 60.41 81 VAL A C 1
ATOM 655 O O . VAL A 1 81 ? -10.824 11.050 14.386 1.00 60.41 81 VAL A O 1
ATOM 658 N N . PRO A 1 82 ? -11.690 11.517 12.356 1.00 77.06 82 PRO A N 1
ATOM 659 C CA . PRO A 1 82 ? -12.707 10.479 12.430 1.00 77.06 82 PRO A CA 1
ATOM 660 C C . PRO A 1 82 ? -12.034 9.127 12.675 1.00 77.06 82 PRO A C 1
ATOM 662 O O . PRO A 1 82 ? -11.191 8.700 11.892 1.00 77.06 82 PRO A O 1
ATOM 665 N N . THR A 1 83 ? -12.392 8.425 13.751 1.00 81.75 83 THR A N 1
ATOM 666 C CA . THR A 1 83 ? -11.788 7.120 14.093 1.00 81.75 83 THR A CA 1
ATOM 667 C C . THR A 1 83 ? -11.968 6.106 12.953 1.00 81.75 83 THR A C 1
ATOM 669 O O . THR A 1 83 ? -11.108 5.267 12.704 1.00 81.75 83 THR A O 1
ATOM 672 N N . VAL A 1 84 ? -13.052 6.265 12.190 1.00 84.12 84 VAL A N 1
ATOM 673 C CA . VAL A 1 84 ? -13.326 5.558 10.935 1.00 84.12 84 VAL A CA 1
ATOM 674 C C . VAL A 1 84 ? -12.255 5.819 9.869 1.00 84.12 84 VAL A C 1
ATOM 676 O O . VAL A 1 84 ? -11.831 4.879 9.210 1.00 84.12 84 VAL A O 1
ATOM 679 N N . LEU A 1 85 ? -11.767 7.056 9.719 1.00 86.81 85 LEU A N 1
ATOM 680 C CA . LEU A 1 85 ? -10.722 7.400 8.747 1.00 86.81 85 LEU A CA 1
ATOM 681 C C . LEU A 1 85 ? -9.418 6.655 9.044 1.00 86.81 85 LEU A C 1
ATOM 683 O O . LEU A 1 85 ? -8.810 6.109 8.133 1.00 86.81 85 LEU A O 1
ATOM 687 N N . VAL A 1 86 ? -9.016 6.577 10.315 1.00 87.50 86 VAL A N 1
ATOM 688 C CA . VAL A 1 86 ? -7.807 5.842 10.728 1.00 87.50 86 VAL A CA 1
ATOM 689 C C . VAL A 1 86 ? -7.924 4.355 10.379 1.00 87.50 86 VAL A C 1
ATOM 691 O O . VAL A 1 86 ? -6.976 3.755 9.876 1.00 87.50 86 VAL A O 1
ATOM 694 N N . LEU A 1 87 ? -9.103 3.765 10.591 1.00 88.00 87 LEU A N 1
ATOM 695 C CA . LEU A 1 87 ? -9.355 2.368 10.240 1.00 88.00 87 LEU A CA 1
ATOM 696 C C . LEU A 1 87 ? -9.388 2.148 8.718 1.00 88.00 87 LEU A C 1
ATOM 698 O O . LEU A 1 87 ? -8.854 1.156 8.228 1.00 88.00 87 LEU A O 1
ATOM 702 N N . MET A 1 88 ? -9.958 3.093 7.965 1.00 89.44 88 MET A N 1
ATOM 703 C CA . MET A 1 88 ? -9.941 3.089 6.499 1.00 89.44 88 MET A CA 1
ATOM 704 C C . MET A 1 88 ? -8.516 3.196 5.946 1.00 89.44 88 MET A C 1
ATOM 706 O O . MET A 1 88 ? -8.182 2.482 5.006 1.00 89.44 88 MET A O 1
ATOM 710 N N . LEU A 1 89 ? -7.660 4.035 6.541 1.00 89.88 89 LEU A N 1
ATOM 711 C CA . LEU A 1 89 ? -6.244 4.140 6.176 1.00 89.88 89 LEU A CA 1
ATOM 712 C C . LEU A 1 89 ? -5.507 2.820 6.431 1.00 89.88 89 LEU A C 1
ATOM 714 O O . LEU A 1 89 ? -4.774 2.359 5.560 1.00 89.88 89 LEU A O 1
ATOM 718 N N . ALA A 1 90 ? -5.758 2.161 7.567 1.00 90.38 90 ALA A N 1
ATOM 719 C CA . ALA A 1 90 ? -5.198 0.838 7.846 1.00 90.38 90 ALA A CA 1
ATOM 720 C C . ALA A 1 90 ? -5.622 -0.200 6.788 1.00 90.38 90 ALA A C 1
ATOM 722 O O . ALA A 1 90 ? -4.784 -0.947 6.282 1.00 90.38 90 ALA A O 1
ATOM 723 N N . GLN A 1 91 ? -6.902 -0.213 6.400 1.00 90.12 91 GLN A N 1
ATOM 724 C CA . GLN A 1 91 ? -7.399 -1.094 5.339 1.00 90.12 91 GLN A CA 1
ATOM 725 C C . GLN A 1 91 ? -6.784 -0.764 3.973 1.00 90.12 91 GLN A C 1
ATOM 727 O O . GLN A 1 91 ? -6.451 -1.669 3.206 1.00 90.12 91 GLN A O 1
ATOM 732 N N . LEU A 1 92 ? -6.618 0.521 3.663 1.00 90.56 92 LEU A N 1
ATOM 733 C CA . LEU A 1 92 ? -6.009 0.973 2.418 1.00 90.56 92 LEU A CA 1
ATOM 734 C C . LEU A 1 92 ? -4.537 0.554 2.333 1.00 90.56 92 LEU A C 1
ATOM 736 O O . LEU A 1 92 ? -4.106 0.107 1.276 1.00 90.56 92 LEU A O 1
ATOM 740 N N . CYS A 1 93 ? -3.790 0.606 3.440 1.00 91.44 93 CYS A N 1
ATOM 741 C CA . CYS A 1 93 ? -2.427 0.078 3.500 1.00 91.44 93 CYS A CA 1
ATOM 742 C C . CYS A 1 93 ? -2.371 -1.415 3.150 1.00 91.44 93 CYS A C 1
ATOM 744 O O . CYS A 1 93 ? -1.547 -1.820 2.332 1.00 91.44 93 CYS A O 1
ATOM 746 N N . VAL A 1 94 ? -3.286 -2.220 3.702 1.00 89.88 94 VAL A N 1
ATOM 747 C CA . VAL A 1 94 ? -3.385 -3.656 3.387 1.00 89.88 94 VAL A CA 1
ATOM 748 C C . VAL A 1 94 ? -3.754 -3.879 1.919 1.00 89.88 94 VAL A C 1
ATOM 750 O O . VAL A 1 94 ? -3.207 -4.768 1.270 1.00 89.88 94 VAL A O 1
ATOM 753 N N . PHE A 1 95 ? -4.658 -3.067 1.367 1.00 90.25 95 PHE A N 1
ATOM 754 C CA . PHE A 1 95 ? -5.021 -3.139 -0.048 1.00 90.25 95 PHE A CA 1
ATOM 755 C C . PHE A 1 95 ? -3.837 -2.804 -0.965 1.00 90.25 95 PHE A C 1
ATOM 757 O O . PHE A 1 95 ? -3.588 -3.524 -1.935 1.00 90.25 95 PHE A O 1
ATOM 764 N N . ILE A 1 96 ? -3.083 -1.751 -0.636 1.00 90.19 96 ILE A N 1
ATOM 765 C CA . ILE A 1 96 ? -1.892 -1.347 -1.386 1.00 90.19 96 ILE A CA 1
ATOM 766 C C . ILE A 1 96 ? -0.846 -2.462 -1.356 1.00 90.19 96 ILE A C 1
ATOM 768 O O . ILE A 1 96 ? -0.347 -2.849 -2.410 1.00 90.19 96 ILE A O 1
ATOM 772 N N . GLU A 1 97 ? -0.589 -3.033 -0.179 1.00 90.56 97 GLU A N 1
ATOM 773 C CA . GLU A 1 97 ? 0.329 -4.157 0.003 1.00 90.56 97 GLU A CA 1
ATOM 774 C C . GLU A 1 97 ? -0.074 -5.393 -0.819 1.00 90.56 97 GLU A C 1
ATOM 776 O O . GLU A 1 97 ? 0.759 -5.988 -1.497 1.00 90.56 97 GLU A O 1
ATOM 781 N N . GLN A 1 98 ? -1.346 -5.798 -0.757 1.00 87.50 98 GLN A N 1
ATOM 782 C CA . GLN A 1 98 ? -1.793 -7.082 -1.311 1.00 87.50 98 GLN A CA 1
ATOM 783 C C . GLN A 1 98 ? -2.196 -7.030 -2.784 1.00 87.50 98 GLN A C 1
ATOM 785 O O . GLN A 1 98 ? -2.213 -8.073 -3.434 1.00 87.50 98 GLN A O 1
ATOM 790 N N . THR A 1 99 ? -2.576 -5.859 -3.298 1.00 88.19 99 THR A N 1
ATOM 791 C CA . THR A 1 99 ? -3.179 -5.734 -4.635 1.00 88.19 99 THR A CA 1
ATOM 792 C C . THR A 1 99 ? -2.448 -4.714 -5.491 1.00 88.19 99 THR A C 1
ATOM 794 O O . THR A 1 99 ? -2.043 -5.038 -6.605 1.00 88.19 99 THR A O 1
ATOM 797 N N . THR A 1 100 ? -2.248 -3.495 -4.985 1.00 89.56 100 THR A N 1
ATOM 798 C CA . THR A 1 100 ? -1.681 -2.409 -5.796 1.00 89.56 100 THR A CA 1
ATOM 799 C C . THR A 1 100 ? -0.216 -2.652 -6.131 1.00 89.56 100 THR A C 1
ATOM 801 O O . THR A 1 100 ? 0.145 -2.570 -7.298 1.00 89.56 100 THR A O 1
ATOM 804 N N . ILE A 1 101 ? 0.625 -2.975 -5.142 1.00 90.25 101 ILE A N 1
ATOM 805 C CA . ILE A 1 101 ? 2.059 -3.192 -5.379 1.00 90.25 101 ILE A CA 1
ATOM 806 C C . ILE A 1 101 ? 2.293 -4.393 -6.307 1.00 90.25 101 ILE A C 1
ATOM 808 O O . ILE A 1 101 ? 3.035 -4.220 -7.274 1.00 90.25 101 ILE A O 1
ATOM 812 N N . PRO A 1 102 ? 1.661 -5.573 -6.106 1.00 88.94 102 PRO A N 1
ATOM 813 C CA . PRO A 1 102 ? 1.799 -6.687 -7.043 1.00 88.94 102 PRO A CA 1
ATOM 814 C C . PRO A 1 102 ? 1.374 -6.327 -8.465 1.00 88.94 102 PRO A C 1
ATOM 816 O O . PRO A 1 102 ? 2.132 -6.589 -9.390 1.00 88.94 102 PRO A O 1
ATOM 819 N N . LYS A 1 103 ? 0.227 -5.654 -8.630 1.00 89.44 103 LYS A N 1
ATOM 820 C CA . LYS A 1 103 ? -0.264 -5.244 -9.949 1.00 89.44 103 LYS A CA 1
ATOM 821 C C . LYS A 1 103 ? 0.686 -4.268 -10.644 1.00 89.44 103 LYS A C 1
ATOM 823 O O . LYS A 1 103 ? 1.023 -4.468 -11.798 1.00 89.44 103 LYS A O 1
ATOM 828 N N . VAL A 1 104 ? 1.158 -3.242 -9.933 1.00 88.62 104 VAL A 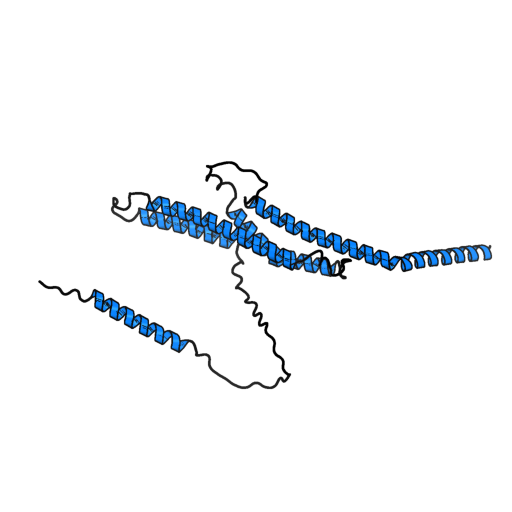N 1
ATOM 829 C CA . VAL A 1 104 ? 2.134 -2.284 -10.481 1.00 88.62 104 VAL A CA 1
ATOM 830 C C . VAL A 1 104 ? 3.445 -2.984 -10.835 1.00 88.62 104 VAL A C 1
ATOM 832 O O . VAL A 1 104 ? 4.051 -2.658 -11.846 1.00 88.62 104 VAL A O 1
ATOM 835 N N . THR A 1 105 ? 3.879 -3.956 -10.029 1.00 87.50 105 THR A N 1
ATOM 836 C CA . THR A 1 105 ? 5.100 -4.730 -10.300 1.00 87.50 105 THR A CA 1
ATOM 837 C C . THR A 1 105 ? 4.948 -5.603 -11.549 1.00 87.50 105 THR A C 1
ATOM 839 O O . THR A 1 105 ? 5.884 -5.683 -12.337 1.00 87.50 105 THR A O 1
ATOM 842 N N . GLU A 1 106 ? 3.786 -6.232 -11.740 1.00 88.81 106 GLU A N 1
ATOM 843 C CA . GLU A 1 106 ? 3.447 -7.021 -12.933 1.00 88.81 106 GLU A CA 1
ATOM 844 C C . GLU A 1 106 ? 3.372 -6.131 -14.183 1.00 88.81 106 GLU A C 1
ATOM 846 O O . GLU A 1 106 ? 4.114 -6.360 -15.134 1.00 88.81 106 GLU A O 1
ATOM 851 N N . ASP A 1 107 ? 2.598 -5.041 -14.132 1.00 87.62 107 ASP A N 1
ATOM 852 C CA . ASP A 1 107 ? 2.458 -4.080 -15.237 1.00 87.62 107 ASP A CA 1
ATOM 853 C C . ASP A 1 107 ? 3.819 -3.471 -15.641 1.00 87.62 107 ASP A C 1
ATOM 855 O O . ASP A 1 107 ? 4.098 -3.244 -16.824 1.00 87.62 107 ASP A O 1
ATOM 859 N N . LEU A 1 108 ? 4.689 -3.206 -14.659 1.00 85.50 108 LEU A N 1
ATOM 860 C CA . LEU A 1 108 ? 6.044 -2.703 -14.877 1.00 85.50 108 LEU A CA 1
ATOM 861 C C . LEU A 1 108 ? 6.946 -3.770 -15.512 1.00 85.50 108 LEU A C 1
ATOM 863 O O . LEU A 1 108 ? 7.713 -3.440 -16.414 1.00 85.50 108 LEU A O 1
ATOM 867 N N . ALA A 1 109 ? 6.855 -5.029 -15.076 1.00 83.88 109 ALA A N 1
ATOM 868 C CA . ALA A 1 109 ? 7.622 -6.130 -15.657 1.00 83.88 109 ALA A CA 1
ATOM 869 C C . ALA A 1 109 ? 7.223 -6.400 -17.119 1.00 83.88 109 ALA A C 1
ATOM 871 O O . ALA A 1 109 ? 8.099 -6.627 -17.956 1.00 83.88 109 ALA A O 1
ATOM 872 N N . ASP A 1 110 ? 5.929 -6.301 -17.436 1.00 84.94 110 ASP A N 1
ATOM 873 C CA . ASP A 1 110 ? 5.402 -6.466 -18.794 1.00 84.94 110 ASP A CA 1
ATOM 874 C C . ASP A 1 110 ? 5.798 -5.301 -19.713 1.00 84.94 110 ASP A C 1
ATOM 876 O O . ASP A 1 110 ? 6.218 -5.504 -20.855 1.00 84.94 110 ASP A O 1
ATOM 880 N N . SER A 1 111 ? 5.698 -4.064 -19.212 1.00 82.62 111 SER A N 1
ATOM 881 C CA . SER A 1 111 ? 5.995 -2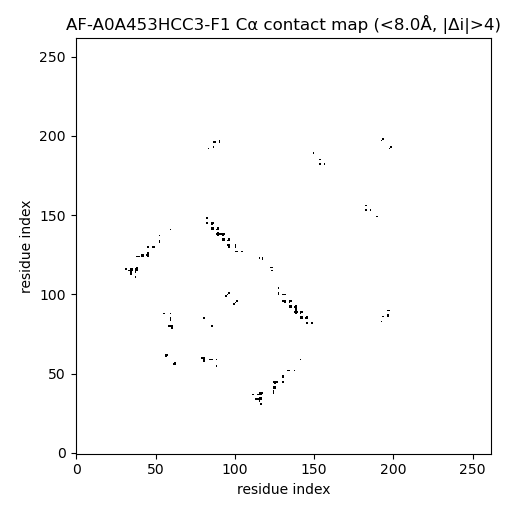.852 -19.991 1.00 82.62 111 SER A CA 1
ATOM 882 C C . SER A 1 111 ? 7.495 -2.614 -20.173 1.00 82.62 111 SER A C 1
ATOM 884 O O . SER A 1 111 ? 7.927 -2.056 -21.183 1.00 82.62 111 SER A O 1
ATOM 886 N N . PHE A 1 112 ? 8.301 -3.040 -19.202 1.00 75.94 112 PHE A N 1
ATOM 887 C CA . PHE A 1 112 ? 9.737 -2.792 -19.149 1.00 75.94 112 PHE A CA 1
ATOM 888 C C . PHE A 1 112 ? 10.496 -4.101 -18.940 1.00 75.94 112 PHE A C 1
ATOM 890 O O . PHE A 1 112 ? 11.203 -4.308 -17.955 1.00 75.94 112 PHE A O 1
ATOM 897 N N . SER A 1 113 ? 10.364 -4.994 -19.920 1.00 65.00 113 SER A N 1
ATOM 898 C CA . SER A 1 113 ? 11.190 -6.195 -19.997 1.00 65.00 113 SER A CA 1
ATOM 899 C C . SER A 1 113 ? 12.648 -5.810 -20.302 1.00 65.00 113 SER A C 1
ATOM 901 O O . SER A 1 113 ? 12.978 -5.302 -21.387 1.00 65.00 113 SER A O 1
ATOM 903 N N . GLY A 1 114 ? 13.520 -6.050 -19.322 1.00 62.22 114 GLY A N 1
ATOM 904 C CA . GLY A 1 114 ? 14.943 -5.698 -19.322 1.00 62.22 114 GLY A CA 1
ATOM 905 C C . GLY A 1 114 ? 15.266 -4.782 -18.143 1.00 62.22 114 GLY A C 1
ATOM 906 O O . GLY A 1 114 ? 14.691 -3.707 -18.033 1.00 62.22 114 GLY A O 1
ATOM 907 N N . GLY A 1 115 ? 16.136 -5.233 -17.234 1.00 62.00 115 GLY A N 1
ATOM 908 C CA . GLY A 1 115 ? 16.552 -4.441 -16.071 1.00 62.00 115 GLY A CA 1
ATOM 909 C C . GLY A 1 115 ? 17.185 -3.108 -16.484 1.00 62.00 115 GLY A C 1
ATOM 910 O O . GLY A 1 115 ? 17.769 -3.021 -17.559 1.00 62.00 115 GLY A O 1
ATOM 911 N N . GLY A 1 116 ? 17.028 -2.082 -15.646 1.00 61.78 116 GLY A N 1
ATOM 912 C CA . GLY A 1 116 ? 17.493 -0.724 -15.933 1.00 61.78 116 GLY A CA 1
ATOM 913 C C . GLY A 1 116 ? 19.018 -0.547 -15.917 1.00 61.78 116 GLY A C 1
ATOM 914 O O . GLY A 1 116 ? 19.777 -1.494 -15.700 1.00 61.78 116 GLY A O 1
ATOM 915 N N . ALA A 1 117 ? 19.473 0.687 -16.160 1.00 56.75 117 ALA A N 1
ATOM 916 C CA . ALA A 1 117 ? 20.874 1.010 -16.460 1.00 56.75 117 ALA A CA 1
ATOM 917 C C . ALA A 1 117 ? 21.778 0.912 -15.225 1.00 56.75 117 ALA A C 1
ATOM 919 O O . ALA A 1 117 ? 23.011 0.889 -15.335 1.00 56.75 117 ALA A O 1
ATOM 920 N N . ARG A 1 118 ? 21.179 0.890 -14.030 1.00 60.72 118 ARG A N 1
ATOM 921 C CA . ARG A 1 118 ? 21.915 0.819 -12.772 1.00 60.72 118 ARG A CA 1
ATOM 922 C C . ARG A 1 118 ? 22.645 -0.509 -12.607 1.00 60.72 118 ARG A C 1
ATOM 924 O O . ARG A 1 118 ? 22.065 -1.568 -12.386 1.00 60.72 118 ARG A O 1
ATOM 931 N N . SER A 1 119 ? 23.971 -0.403 -12.628 1.00 54.16 119 SER A N 1
ATOM 932 C CA . SER A 1 119 ? 24.879 -1.439 -12.144 1.00 54.16 119 SER A CA 1
ATOM 933 C C . SER A 1 119 ? 24.608 -1.731 -10.664 1.00 54.16 119 SER A C 1
ATOM 935 O O . SER A 1 119 ? 24.246 -0.833 -9.906 1.00 54.16 119 SER A O 1
ATOM 937 N N . SER A 1 120 ? 24.821 -2.986 -10.264 1.00 54.75 120 SER A N 1
ATOM 938 C CA . SER A 1 120 ? 24.517 -3.615 -8.964 1.00 54.75 120 SER A CA 1
ATOM 939 C C . SER A 1 120 ? 24.893 -2.851 -7.670 1.00 54.75 120 SER A C 1
ATOM 941 O O . SER A 1 120 ? 24.566 -3.338 -6.590 1.00 54.75 120 SER A O 1
ATOM 943 N N . GLU A 1 121 ? 25.570 -1.703 -7.732 1.00 53.28 121 GLU A N 1
ATOM 944 C CA . GLU A 1 121 ? 26.011 -0.915 -6.570 1.00 53.28 121 GLU A CA 1
ATOM 945 C C . GLU A 1 121 ? 24.905 -0.087 -5.898 1.00 53.28 121 GLU A C 1
ATOM 947 O O . GLU A 1 121 ? 24.956 0.089 -4.685 1.00 53.28 121 GLU A O 1
ATOM 952 N N . TYR A 1 122 ? 23.901 0.399 -6.639 1.00 56.81 122 TYR A N 1
ATOM 953 C CA . TYR A 1 122 ? 22.845 1.273 -6.085 1.00 56.81 122 TYR A CA 1
ATOM 954 C C . TYR A 1 122 ? 21.503 0.571 -5.820 1.00 56.81 122 TYR A C 1
ATOM 956 O O . TYR A 1 122 ? 20.577 1.191 -5.302 1.00 56.81 122 TYR A O 1
ATOM 964 N N . GLY A 1 123 ? 21.406 -0.728 -6.120 1.00 63.06 123 GLY A N 1
ATOM 965 C CA . GLY A 1 123 ? 20.166 -1.495 -5.989 1.00 63.06 123 GLY A CA 1
ATOM 966 C C . GLY A 1 123 ? 19.099 -1.125 -7.037 1.00 63.06 123 GLY A C 1
ATOM 967 O O . GLY A 1 123 ? 19.285 -0.191 -7.822 1.00 63.06 123 GLY A O 1
ATOM 968 N N . PRO A 1 124 ? 17.990 -1.885 -7.101 1.00 69.25 124 PRO A N 1
ATOM 969 C CA . PRO A 1 124 ? 16.921 -1.611 -8.051 1.00 69.25 124 PRO A CA 1
ATOM 970 C C . PRO A 1 124 ? 16.196 -0.295 -7.703 1.00 69.25 124 PRO A C 1
ATOM 972 O O . PRO A 1 124 ? 15.926 -0.057 -6.526 1.00 69.25 124 PRO A O 1
ATOM 975 N N . PRO A 1 125 ? 15.844 0.550 -8.693 1.00 74.00 125 PRO A N 1
ATOM 976 C CA . PRO A 1 125 ? 15.207 1.846 -8.443 1.00 74.00 125 PRO A CA 1
ATOM 977 C C . PRO A 1 125 ? 13.792 1.744 -7.853 1.00 74.00 125 PRO A C 1
ATOM 979 O O . PRO A 1 125 ? 13.365 2.637 -7.123 1.00 74.00 125 PRO A O 1
ATOM 982 N N . PHE A 1 126 ? 13.089 0.639 -8.111 1.00 82.50 126 PHE A N 1
ATOM 983 C CA . PHE A 1 126 ? 11.842 0.281 -7.439 1.00 82.50 126 PHE A CA 1
ATOM 984 C C . PHE A 1 126 ? 12.021 -1.033 -6.684 1.00 82.50 126 PHE A C 1
ATOM 986 O O . PHE A 1 126 ? 12.370 -2.057 -7.277 1.00 82.50 126 PHE A O 1
ATOM 993 N N . VAL A 1 127 ? 11.751 -1.023 -5.376 1.00 86.06 127 VAL A N 1
ATOM 994 C CA . VAL A 1 127 ? 11.878 -2.213 -4.525 1.00 86.06 127 VAL A CA 1
ATOM 995 C C . VAL A 1 127 ? 10.505 -2.562 -3.945 1.00 86.06 127 VAL A C 1
ATOM 997 O O . VAL A 1 127 ? 10.163 -2.105 -2.848 1.00 86.06 127 VAL A O 1
ATOM 1000 N N . PRO A 1 128 ? 9.712 -3.420 -4.623 1.00 85.81 128 PRO A N 1
ATOM 1001 C CA . PRO A 1 128 ? 8.373 -3.794 -4.164 1.00 85.81 128 PRO A CA 1
ATOM 1002 C C . PRO A 1 128 ? 8.363 -4.300 -2.718 1.00 85.81 128 PRO A C 1
ATOM 1004 O O . PRO A 1 128 ? 7.459 -3.992 -1.947 1.00 85.81 128 PRO A O 1
ATOM 1007 N N . GLY A 1 129 ? 9.402 -5.044 -2.320 1.00 86.56 129 GLY A N 1
ATOM 1008 C CA . GLY A 1 129 ? 9.541 -5.575 -0.964 1.00 86.56 129 GLY A CA 1
ATOM 1009 C C . GLY A 1 129 ? 9.667 -4.495 0.115 1.00 86.56 129 GLY A C 1
ATOM 1010 O O . GLY A 1 129 ? 9.110 -4.658 1.200 1.00 86.56 129 GLY A O 1
ATOM 1011 N N . GLU A 1 130 ? 10.353 -3.386 -0.169 1.00 89.19 130 GLU A N 1
ATOM 1012 C CA . GLU A 1 130 ? 10.477 -2.266 0.770 1.00 89.19 130 GLU A CA 1
ATOM 1013 C C . GLU A 1 130 ? 9.159 -1.520 0.911 1.00 89.19 130 GLU A C 1
ATOM 1015 O O . GLU A 1 130 ? 8.719 -1.275 2.034 1.00 89.19 130 GLU A O 1
ATOM 1020 N N . ILE A 1 131 ? 8.489 -1.237 -0.208 1.00 90.75 131 ILE A N 1
ATOM 1021 C CA . ILE A 1 131 ? 7.188 -0.570 -0.194 1.00 90.75 131 ILE A CA 1
ATOM 1022 C C . ILE A 1 131 ? 6.143 -1.454 0.503 1.00 90.75 131 ILE A C 1
ATOM 1024 O O . ILE A 1 131 ? 5.428 -0.978 1.382 1.00 90.75 131 ILE A O 1
ATOM 1028 N N . CYS A 1 132 ? 6.106 -2.763 0.236 1.00 91.25 132 CYS A N 1
ATOM 1029 C CA . CYS A 1 132 ? 5.234 -3.693 0.962 1.00 91.25 132 CYS A CA 1
ATOM 1030 C C . CYS A 1 132 ? 5.492 -3.656 2.475 1.00 91.25 132 CYS A C 1
ATOM 1032 O O . CYS A 1 132 ? 4.553 -3.616 3.267 1.00 91.25 132 CYS A O 1
ATOM 1034 N N . ARG A 1 133 ? 6.763 -3.651 2.900 1.00 92.12 133 ARG A N 1
ATOM 1035 C CA . ARG A 1 133 ? 7.122 -3.554 4.324 1.00 92.12 133 ARG A CA 1
ATOM 1036 C C . ARG A 1 133 ? 6.727 -2.212 4.933 1.00 92.12 133 ARG A C 1
ATOM 1038 O O . ARG A 1 133 ? 6.280 -2.198 6.080 1.00 92.12 133 ARG A O 1
ATOM 1045 N N . LEU A 1 134 ? 6.884 -1.120 4.186 1.00 93.06 134 LEU A N 1
ATOM 1046 C CA . LEU A 1 134 ? 6.482 0.220 4.599 1.00 93.06 134 LEU A CA 1
ATOM 1047 C C . LEU A 1 134 ? 4.978 0.255 4.876 1.00 93.06 134 LEU A C 1
ATOM 1049 O O . LEU A 1 134 ? 4.581 0.513 6.008 1.00 93.06 134 LEU A O 1
ATOM 1053 N N . TYR A 1 135 ? 4.155 -0.110 3.891 1.00 91.88 135 TYR A N 1
ATOM 1054 C CA . TYR A 1 135 ? 2.698 -0.091 4.034 1.00 91.88 135 TYR A CA 1
ATOM 1055 C C . TYR A 1 135 ? 2.193 -1.079 5.085 1.00 91.88 135 TYR A C 1
ATOM 1057 O O . TYR A 1 135 ? 1.265 -0.745 5.820 1.00 91.88 135 TYR A O 1
ATOM 1065 N N . ARG A 1 136 ? 2.835 -2.243 5.244 1.00 91.50 136 ARG A N 1
ATOM 1066 C CA . ARG A 1 136 ? 2.524 -3.165 6.344 1.00 91.50 136 ARG A CA 1
ATOM 1067 C C . ARG A 1 136 ? 2.778 -2.519 7.707 1.00 91.50 136 ARG A C 1
ATOM 1069 O O . ARG A 1 136 ? 1.895 -2.509 8.561 1.00 91.50 136 ARG A O 1
ATOM 1076 N N . SER A 1 137 ? 3.959 -1.925 7.895 1.00 92.50 137 SER A N 1
ATOM 1077 C CA . SER A 1 137 ? 4.319 -1.240 9.142 1.00 92.50 137 SER A CA 1
ATOM 1078 C C . SER A 1 137 ? 3.403 -0.049 9.431 1.00 92.50 137 SER A C 1
ATOM 1080 O O . SER A 1 137 ? 2.977 0.146 10.571 1.00 92.50 137 SER A O 1
ATOM 1082 N N . SER A 1 138 ? 3.069 0.746 8.416 1.00 91.25 138 SER A N 1
ATOM 1083 C CA . SER A 1 138 ? 2.155 1.883 8.546 1.00 91.25 138 SER A CA 1
ATOM 1084 C C . SER A 1 138 ? 0.729 1.436 8.862 1.00 91.25 138 SER A C 1
ATOM 1086 O O . SER A 1 138 ? 0.111 1.973 9.781 1.00 91.25 138 SER A O 1
ATOM 1088 N N . GLY A 1 139 ? 0.232 0.392 8.194 1.00 90.25 139 GLY A N 1
ATOM 1089 C CA . GLY A 1 139 ? -1.070 -0.212 8.476 1.00 90.25 139 GLY A CA 1
ATOM 1090 C C . GLY A 1 139 ? -1.187 -0.697 9.923 1.00 90.25 139 GLY A C 1
ATOM 1091 O O . GLY A 1 139 ? -2.172 -0.393 10.598 1.00 90.25 139 GLY A O 1
ATOM 1092 N N . GLU A 1 140 ? -0.150 -1.363 10.442 1.00 90.56 140 GLU A N 1
ATOM 1093 C CA . GLU A 1 140 ? -0.075 -1.762 11.853 1.00 90.56 140 GLU A CA 1
ATOM 1094 C C . GLU A 1 140 ? -0.108 -0.551 12.796 1.00 90.56 140 GLU A C 1
ATOM 1096 O O . GLU A 1 140 ? -0.850 -0.557 13.782 1.00 90.56 140 GLU A O 1
ATOM 1101 N N . LYS A 1 141 ? 0.634 0.524 12.492 1.00 90.94 141 LYS A N 1
ATOM 1102 C CA . LYS A 1 141 ? 0.621 1.762 13.293 1.00 90.94 141 LYS A CA 1
ATOM 1103 C C . LYS A 1 141 ? -0.760 2.421 13.313 1.00 90.94 141 LYS A C 1
ATOM 1105 O O . LYS A 1 141 ? -1.183 2.873 14.380 1.00 90.94 141 LYS A O 1
ATOM 1110 N N . PHE A 1 142 ? -1.462 2.475 12.180 1.00 90.06 142 PHE A N 1
ATOM 1111 C CA . PHE A 1 142 ? -2.818 3.028 12.107 1.00 90.06 142 PHE A CA 1
ATOM 1112 C C . PHE A 1 142 ? -3.818 2.165 12.877 1.00 90.06 142 PHE A C 1
ATOM 1114 O O . PHE A 1 142 ? -4.618 2.695 13.648 1.00 90.06 142 PHE A O 1
ATOM 1121 N N . LEU A 1 143 ? -3.723 0.839 12.768 1.00 90.06 143 LEU A N 1
ATOM 1122 C CA . LEU A 1 143 ? -4.571 -0.069 13.536 1.00 90.06 143 LEU A CA 1
ATOM 1123 C C . LEU A 1 143 ? -4.341 0.084 15.047 1.00 90.06 143 LEU A C 1
ATOM 1125 O O . LEU A 1 143 ? -5.298 0.188 15.813 1.00 90.06 143 LEU A O 1
ATOM 1129 N N . GLN A 1 144 ? -3.084 0.172 15.485 1.00 90.00 144 GLN A N 1
ATOM 1130 C CA . GLN A 1 144 ? -2.758 0.437 16.889 1.00 90.00 144 GLN A CA 1
ATOM 1131 C C . GLN A 1 144 ? -3.282 1.798 17.354 1.00 90.00 144 GLN A C 1
ATOM 1133 O O . GLN A 1 144 ? -3.785 1.929 18.471 1.00 90.00 144 GLN A O 1
ATOM 1138 N N . HIS A 1 145 ? -3.218 2.816 16.495 1.00 88.19 145 HIS A N 1
ATOM 1139 C CA . HIS A 1 145 ? -3.779 4.126 16.799 1.00 88.19 145 HIS A CA 1
ATOM 1140 C C . HIS A 1 145 ? -5.304 4.068 16.979 1.00 88.19 145 HIS A C 1
ATOM 1142 O O . HIS A 1 145 ? -5.816 4.589 17.972 1.00 88.19 145 HIS A O 1
ATOM 1148 N N . TYR A 1 146 ? -6.014 3.359 16.095 1.00 88.94 146 TYR A N 1
ATOM 1149 C CA . TYR A 1 146 ? -7.449 3.089 16.228 1.00 88.94 146 TYR A CA 1
ATOM 1150 C C . TYR A 1 146 ? -7.776 2.383 17.552 1.00 88.94 146 TYR A C 1
ATOM 1152 O O . TYR A 1 146 ? -8.655 2.833 18.293 1.00 88.94 146 TYR A O 1
ATOM 1160 N N . ILE A 1 147 ? -7.034 1.319 17.886 1.00 89.56 147 ILE A N 1
ATOM 1161 C CA . ILE A 1 147 ? -7.209 0.566 19.136 1.00 89.56 147 ILE A CA 1
ATOM 1162 C C . ILE A 1 147 ? -7.012 1.482 20.342 1.00 89.56 147 ILE A C 1
ATOM 1164 O O . ILE A 1 147 ? -7.829 1.452 21.262 1.00 89.56 147 ILE A O 1
ATOM 1168 N N . ASN A 1 148 ? -5.979 2.328 20.342 1.00 89.38 148 ASN A N 1
ATOM 1169 C CA . ASN A 1 148 ? -5.733 3.256 21.441 1.00 89.38 148 ASN A CA 1
ATOM 1170 C C . ASN A 1 148 ? -6.889 4.261 21.587 1.00 89.38 148 ASN A C 1
ATOM 1172 O O . ASN A 1 148 ? -7.413 4.417 22.685 1.00 89.38 148 ASN A O 1
ATOM 1176 N N . ILE A 1 149 ? -7.368 4.870 20.494 1.00 86.88 149 ILE A N 1
ATOM 1177 C CA . ILE A 1 149 ? -8.509 5.804 20.537 1.00 86.88 149 ILE A CA 1
ATOM 1178 C C . ILE A 1 149 ? -9.753 5.134 21.142 1.00 86.88 149 ILE A C 1
ATOM 1180 O O . ILE A 1 149 ? -10.367 5.681 22.064 1.00 86.88 149 ILE A O 1
ATOM 1184 N N . LYS A 1 150 ? -10.119 3.936 20.665 1.00 86.38 150 LYS A N 1
ATOM 1185 C CA . LYS A 1 150 ? -11.289 3.204 21.176 1.00 86.38 150 LYS A CA 1
ATOM 1186 C C . LYS A 1 150 ? -11.100 2.768 22.630 1.00 86.38 150 LYS A C 1
ATOM 1188 O O . LYS A 1 150 ? -12.010 2.943 23.439 1.00 86.38 150 LYS A O 1
ATOM 1193 N N . THR A 1 151 ? -9.910 2.289 22.989 1.00 87.31 151 THR A N 1
ATOM 1194 C CA . THR A 1 151 ? -9.577 1.889 24.366 1.00 87.31 151 THR A CA 1
ATOM 1195 C C . THR A 1 151 ? -9.685 3.076 25.317 1.00 87.31 151 THR A C 1
ATOM 1197 O O . THR A 1 151 ? -10.333 2.962 26.350 1.00 87.31 151 THR A O 1
ATOM 1200 N N . GLN A 1 152 ? -9.155 4.246 24.948 1.00 86.81 152 GLN A N 1
ATOM 1201 C CA . GLN A 1 152 ? -9.269 5.464 25.756 1.00 86.81 152 GLN A CA 1
ATOM 1202 C C . GLN A 1 152 ? -10.728 5.887 25.960 1.00 86.81 152 GLN A C 1
ATOM 1204 O O . GLN A 1 152 ? -11.104 6.290 27.063 1.00 86.81 152 GLN A O 1
ATOM 1209 N N . LYS A 1 153 ? -11.577 5.774 24.929 1.00 85.94 153 LYS A N 1
ATOM 1210 C CA . LYS A 1 153 ? -13.014 6.064 25.048 1.00 85.94 153 LYS A CA 1
ATOM 1211 C C . LYS A 1 153 ? -13.697 5.115 26.040 1.00 85.94 153 LYS A C 1
ATOM 1213 O O . LYS A 1 153 ? -14.426 5.579 26.917 1.00 85.94 153 LYS A O 1
ATOM 1218 N N . ILE A 1 154 ? -13.400 3.817 25.956 1.00 86.25 154 ILE A N 1
ATOM 1219 C CA . ILE A 1 154 ? -13.921 2.800 26.880 1.00 86.25 154 ILE A CA 1
ATOM 1220 C C . ILE A 1 154 ? -13.400 3.037 28.306 1.00 86.25 154 ILE A C 1
ATOM 1222 O O . ILE A 1 154 ? -14.188 3.042 29.248 1.00 86.25 154 ILE A O 1
ATOM 1226 N N . SER A 1 155 ? -12.106 3.314 28.488 1.00 86.12 155 SER A N 1
ATOM 1227 C CA . SER A 1 155 ? -11.518 3.616 29.799 1.00 86.12 155 SER A CA 1
ATOM 1228 C C . SER A 1 155 ? -12.138 4.855 30.441 1.00 86.12 155 SER A C 1
ATOM 1230 O O . SER A 1 155 ? -12.424 4.842 31.635 1.00 86.12 155 SER A O 1
ATOM 1232 N N . LYS A 1 156 ? -12.409 5.916 29.669 1.00 84.69 156 LYS A N 1
ATOM 1233 C CA . LYS A 1 156 ? -13.124 7.103 30.169 1.00 84.69 156 LYS A CA 1
ATOM 1234 C C . LYS A 1 156 ? -14.548 6.762 30.611 1.00 84.69 156 LYS A C 1
ATOM 1236 O O . LYS A 1 156 ? -14.982 7.233 31.662 1.00 84.69 156 LYS A O 1
ATOM 1241 N N . LEU A 1 157 ? -15.258 5.933 29.842 1.00 82.12 157 LEU A N 1
ATOM 1242 C CA . LEU A 1 157 ? -16.604 5.471 30.187 1.00 82.12 157 LEU A CA 1
ATOM 1243 C C . LEU A 1 157 ? -16.601 4.659 31.494 1.00 82.12 157 LEU A C 1
ATOM 1245 O O . LEU A 1 157 ? -17.443 4.882 32.365 1.00 82.12 157 LEU A O 1
ATOM 1249 N N . LEU A 1 158 ? -15.618 3.770 31.637 1.00 82.75 158 LEU A N 1
ATOM 1250 C CA . LEU A 1 158 ? -15.418 2.911 32.799 1.00 82.75 158 LEU A CA 1
ATOM 1251 C C . LEU A 1 158 ? -15.061 3.726 34.055 1.00 82.75 158 LEU A C 1
ATOM 1253 O O . LEU A 1 158 ? -15.734 3.618 35.081 1.00 82.75 158 LEU A O 1
ATOM 1257 N N . ASN A 1 159 ? -14.065 4.611 33.952 1.00 83.69 159 ASN A N 1
ATOM 1258 C CA . ASN A 1 159 ? -13.622 5.472 35.052 1.00 83.69 159 ASN A CA 1
ATOM 1259 C C . ASN A 1 159 ? -14.738 6.404 35.533 1.00 83.69 159 ASN A C 1
ATOM 1261 O O . ASN A 1 159 ? -14.948 6.537 36.736 1.00 83.69 159 ASN A O 1
ATOM 1265 N N . LYS A 1 160 ? -15.520 6.994 34.615 1.00 79.62 160 LYS A N 1
ATOM 1266 C CA . LYS A 1 160 ? -16.651 7.862 34.979 1.00 79.62 160 LYS A CA 1
ATOM 1267 C C . LYS A 1 160 ? -17.651 7.150 35.894 1.00 79.62 160 LYS A C 1
ATOM 1269 O O . LYS A 1 160 ? -18.197 7.770 36.803 1.00 79.62 160 LYS A O 1
ATOM 1274 N N . ARG A 1 161 ? -17.895 5.855 35.678 1.00 71.94 161 ARG A N 1
ATOM 1275 C CA . ARG A 1 161 ? -18.848 5.083 36.485 1.00 71.94 161 ARG A CA 1
ATOM 1276 C C . ARG A 1 161 ? -18.260 4.612 37.804 1.00 71.94 161 ARG A C 1
ATOM 1278 O O . ARG A 1 161 ? -18.921 4.784 38.824 1.00 71.94 161 ARG A O 1
ATOM 1285 N N . PHE A 1 162 ? -17.026 4.113 37.822 1.00 71.19 162 PHE A N 1
ATOM 1286 C CA . PHE A 1 162 ? -16.384 3.708 39.077 1.00 71.19 162 PHE A CA 1
ATOM 1287 C C . PHE A 1 162 ? -16.147 4.877 40.039 1.00 71.19 162 PHE A C 1
ATOM 1289 O O . PHE A 1 162 ? -16.268 4.700 41.246 1.00 71.19 162 PHE A O 1
ATOM 1296 N N . SER A 1 163 ? -15.885 6.083 39.530 1.00 70.19 163 SER A N 1
ATOM 1297 C CA . SER A 1 163 ? -15.715 7.278 40.368 1.00 70.19 163 SER A CA 1
ATOM 1298 C C . SER A 1 163 ? -17.030 7.903 40.846 1.00 70.19 163 SER A C 1
ATOM 1300 O O . SER A 1 163 ? -16.999 8.794 41.691 1.00 70.19 163 SER A O 1
ATOM 1302 N N . THR A 1 164 ? -18.188 7.479 40.325 1.00 65.62 164 THR A N 1
ATOM 1303 C CA . THR A 1 164 ? -19.483 8.022 40.760 1.00 65.62 164 THR A CA 1
ATOM 1304 C C . THR A 1 164 ? -19.880 7.370 42.098 1.00 65.62 164 THR A C 1
ATOM 1306 O O . THR A 1 164 ? -20.085 6.162 42.125 1.00 65.62 164 THR A O 1
ATOM 1309 N N . PRO A 1 165 ? -20.034 8.111 43.213 1.00 59.06 165 PRO A N 1
ATOM 1310 C CA . PRO A 1 165 ? -20.164 7.561 44.577 1.00 59.06 165 PRO A CA 1
ATOM 1311 C C . PRO A 1 165 ? -21.524 6.900 44.905 1.00 59.06 165 PRO A C 1
ATOM 1313 O O . PRO A 1 165 ? -21.875 6.726 46.072 1.00 59.06 165 PRO A O 1
ATOM 1316 N N . VAL A 1 166 ? -22.322 6.545 43.895 1.00 58.91 166 VAL A N 1
ATOM 1317 C CA . VAL A 1 166 ? -23.739 6.162 44.045 1.00 58.91 166 VAL A CA 1
ATOM 1318 C C . VAL A 1 166 ? -23.935 4.655 44.305 1.00 58.91 166 VAL A C 1
ATOM 1320 O O . VAL A 1 166 ? -24.988 4.254 44.795 1.00 58.91 166 VAL A O 1
ATOM 1323 N N . TRP A 1 167 ? -22.896 3.828 44.119 1.00 63.91 167 TRP A N 1
ATOM 1324 C CA . TRP A 1 167 ? -22.957 2.355 44.217 1.00 63.91 167 TRP A CA 1
ATOM 1325 C C . TRP A 1 167 ? -23.497 1.806 45.544 1.00 63.91 167 TRP A C 1
ATOM 1327 O O . TRP A 1 167 ? -24.083 0.729 45.566 1.00 63.91 167 TRP A O 1
ATOM 1337 N N . LEU A 1 168 ? -23.304 2.528 46.652 1.00 60.31 168 LEU A N 1
ATOM 1338 C CA . LEU A 1 168 ? -23.681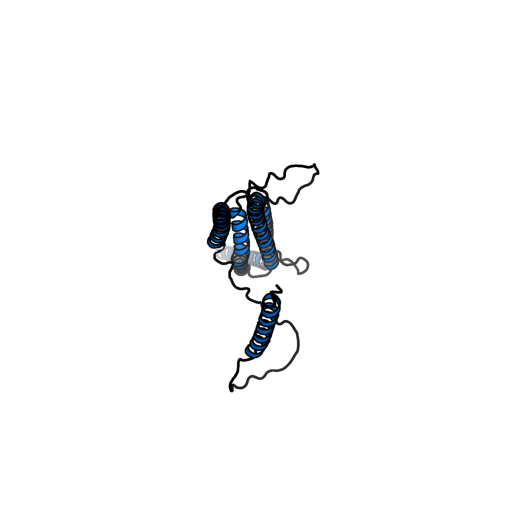 2.057 47.988 1.00 60.31 168 LEU A CA 1
ATOM 1339 C C . LEU A 1 168 ? -25.071 2.543 48.438 1.00 60.31 168 LEU A C 1
ATOM 1341 O O . LEU A 1 168 ? -25.598 2.051 49.431 1.00 60.31 168 LEU A O 1
ATOM 1345 N N . LYS A 1 169 ? -25.659 3.535 47.749 1.00 60.47 169 LYS A N 1
ATOM 1346 C CA . LYS A 1 169 ? -26.839 4.275 48.240 1.00 60.47 169 LYS A CA 1
ATOM 1347 C C . LYS A 1 169 ? -28.157 3.939 47.535 1.00 60.47 169 LYS A C 1
ATOM 1349 O O . LYS A 1 169 ? -29.205 4.377 48.009 1.00 60.47 169 LYS A O 1
ATOM 1354 N N . HIS A 1 170 ? -28.153 3.178 46.441 1.00 55.31 170 HIS A N 1
ATOM 1355 C CA . HIS A 1 170 ? -29.380 2.815 45.722 1.00 55.31 170 HIS A CA 1
ATOM 1356 C C . HIS A 1 170 ? -29.714 1.322 45.842 1.00 55.31 170 HIS A C 1
ATOM 1358 O O . HIS A 1 170 ? -28.872 0.457 45.621 1.00 55.31 170 HIS A O 1
ATOM 1364 N N . LYS A 1 171 ? -30.971 1.029 46.217 1.00 47.41 171 LYS A N 1
ATOM 1365 C CA . LYS A 1 171 ? -31.578 -0.305 46.115 1.00 47.41 171 LYS A CA 1
ATOM 1366 C C . LYS A 1 171 ? -31.994 -0.528 44.654 1.00 47.41 171 LYS A C 1
ATOM 1368 O O . LYS A 1 171 ? -32.682 0.311 44.089 1.00 47.41 171 LYS A O 1
ATOM 1373 N N . GLU A 1 172 ? -31.615 -1.689 44.124 1.00 55.12 172 GLU A N 1
ATOM 1374 C CA . GLU A 1 172 ? -31.750 -2.204 42.745 1.00 55.12 172 GLU A CA 1
ATOM 1375 C C . GLU A 1 172 ? -30.615 -1.878 41.744 1.00 55.12 172 GLU A C 1
ATOM 1377 O O . GLU A 1 172 ? -30.278 -0.715 41.520 1.00 55.12 172 GLU A O 1
ATOM 1382 N N . PRO A 1 173 ? -30.084 -2.902 41.038 1.00 60.28 173 PRO A N 1
ATOM 1383 C CA . PRO A 1 173 ? -28.975 -2.787 40.085 1.00 60.28 173 PRO A CA 1
ATOM 1384 C C . PRO A 1 173 ? -29.404 -2.246 38.703 1.00 60.28 173 PRO A C 1
ATOM 1386 O O . PRO A 1 173 ? -28.868 -2.659 37.676 1.00 60.28 173 PRO A O 1
ATOM 1389 N N . ARG A 1 174 ? -30.372 -1.320 38.633 1.00 62.88 174 ARG A N 1
ATOM 1390 C CA . ARG A 1 174 ? -30.826 -0.743 37.347 1.00 62.88 174 ARG A CA 1
ATOM 1391 C C . ARG A 1 174 ? -29.722 0.053 36.653 1.00 62.88 174 ARG A C 1
ATOM 1393 O O . ARG A 1 174 ? -29.581 -0.010 35.435 1.00 62.88 174 ARG A O 1
ATOM 1400 N N . GLU A 1 175 ? -28.905 0.760 37.432 1.00 62.66 175 GLU A N 1
ATOM 1401 C CA . GLU A 1 175 ? -27.798 1.560 36.899 1.00 62.66 175 GLU A CA 1
ATOM 1402 C C . GLU A 1 175 ? -26.656 0.700 36.347 1.00 62.66 175 GLU A C 1
ATOM 1404 O O . GLU A 1 175 ? -26.013 1.087 35.370 1.00 62.66 175 GLU A O 1
ATOM 1409 N N . VAL A 1 176 ? -26.431 -0.481 36.934 1.00 66.75 176 VAL A N 1
ATOM 1410 C CA . VAL A 1 176 ? -25.409 -1.429 36.473 1.00 66.75 176 VAL A CA 1
ATOM 1411 C C . VAL A 1 176 ? -25.812 -2.012 35.123 1.00 66.75 176 VAL A C 1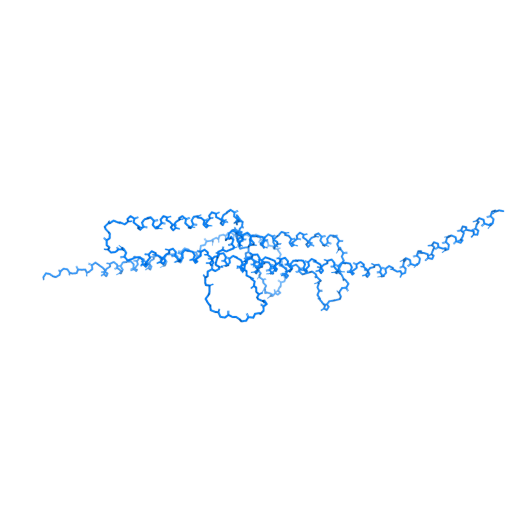
ATOM 1413 O O . VAL A 1 176 ? -25.002 -1.993 34.201 1.00 66.75 176 VAL A O 1
ATOM 1416 N N . ASN A 1 177 ? -27.069 -2.439 34.974 1.00 71.19 177 ASN A N 1
ATOM 1417 C CA . ASN A 1 177 ? -27.574 -2.966 33.704 1.00 71.19 177 ASN A CA 1
ATOM 1418 C C . ASN A 1 177 ? -27.499 -1.914 32.589 1.00 71.19 177 ASN A C 1
ATOM 1420 O O . ASN A 1 177 ? -26.923 -2.185 31.545 1.00 71.19 177 ASN A O 1
ATOM 1424 N N . MET A 1 178 ? -27.939 -0.677 32.846 1.00 76.69 178 MET A N 1
ATOM 1425 C CA . MET A 1 178 ? -27.852 0.411 31.862 1.00 76.69 178 MET A CA 1
ATOM 1426 C C . MET A 1 178 ? -26.404 0.734 31.448 1.00 76.69 178 MET A C 1
ATOM 1428 O O . MET A 1 178 ? -26.143 1.112 30.305 1.00 76.69 178 MET A O 1
ATOM 1432 N N . PHE A 1 179 ? -25.436 0.612 32.362 1.00 74.69 179 PHE A N 1
ATOM 1433 C CA . PHE A 1 179 ? -24.023 0.767 32.019 1.00 74.69 179 PHE A CA 1
ATOM 1434 C C . PHE A 1 179 ? -23.495 -0.404 31.191 1.00 74.69 179 PHE A C 1
ATOM 1436 O O . PHE A 1 179 ? -22.779 -0.169 30.218 1.00 74.69 179 PHE A O 1
ATOM 1443 N N . VAL A 1 180 ? -23.840 -1.637 31.566 1.00 78.75 180 VAL A N 1
ATOM 1444 C CA . VAL A 1 180 ? -23.494 -2.834 30.793 1.00 78.75 180 VAL A CA 1
ATOM 1445 C C . VAL A 1 180 ? -24.071 -2.723 29.382 1.00 78.75 180 VAL A C 1
ATOM 1447 O O . VAL A 1 180 ? -23.341 -2.967 28.429 1.00 78.75 180 VAL A O 1
ATOM 1450 N N . ASP A 1 181 ? -25.305 -2.241 29.230 1.00 83.06 181 ASP A N 1
ATOM 1451 C CA . ASP A 1 181 ? -25.936 -1.986 27.932 1.00 83.06 181 ASP A CA 1
ATOM 1452 C C . ASP A 1 181 ? -25.190 -0.913 27.127 1.00 83.06 181 ASP A C 1
ATOM 1454 O O . ASP A 1 181 ? -24.945 -1.086 25.935 1.00 83.06 181 ASP A O 1
ATOM 1458 N N . LEU A 1 182 ? -24.767 0.183 27.769 1.00 82.88 182 LEU A N 1
ATOM 1459 C CA . LEU A 1 182 ? -23.994 1.245 27.116 1.00 82.88 182 LEU A CA 1
ATOM 1460 C C . LEU A 1 182 ? -22.590 0.773 26.699 1.00 82.88 182 LEU A C 1
ATOM 1462 O O . LEU A 1 182 ? -22.093 1.151 25.639 1.00 82.88 182 LEU A O 1
ATOM 1466 N N . LEU A 1 183 ? -21.952 -0.061 27.520 1.00 83.94 183 LEU A N 1
ATOM 1467 C CA . LEU A 1 183 ? -20.664 -0.676 27.215 1.00 83.94 183 LEU A CA 1
ATOM 1468 C C . LEU A 1 183 ? -20.801 -1.686 26.067 1.00 83.94 183 LEU A C 1
ATOM 1470 O O . LEU A 1 183 ? -19.995 -1.671 25.138 1.00 83.94 183 LEU A O 1
ATOM 1474 N N . LEU A 1 184 ? -21.842 -2.522 26.101 1.00 85.56 184 LEU A N 1
ATOM 1475 C CA . LEU A 1 184 ? -22.189 -3.447 25.023 1.00 85.56 184 LEU A CA 1
ATOM 1476 C C . LEU A 1 184 ? -22.485 -2.701 23.723 1.00 85.56 184 LEU A C 1
ATOM 1478 O O . LEU A 1 184 ? -22.048 -3.142 22.664 1.00 85.56 184 LEU A O 1
ATOM 1482 N N . LEU A 1 185 ? -23.173 -1.560 23.789 1.00 86.56 185 LEU A N 1
ATOM 1483 C CA . LEU A 1 185 ? -23.435 -0.715 22.629 1.00 86.56 185 LEU A CA 1
ATOM 1484 C C . LEU A 1 185 ? -22.134 -0.185 22.013 1.00 86.56 185 LEU A C 1
ATOM 1486 O O . LEU A 1 185 ? -21.972 -0.253 20.797 1.00 86.56 185 LEU A O 1
ATOM 1490 N N . GLU A 1 186 ? -21.190 0.292 22.828 1.00 84.44 186 GLU A N 1
ATOM 1491 C CA . GLU A 1 186 ? -19.895 0.778 22.336 1.00 84.44 186 GLU A CA 1
ATOM 1492 C C . GLU A 1 186 ? -19.062 -0.356 21.714 1.00 84.44 186 GLU A C 1
ATOM 1494 O O . GLU A 1 186 ? -18.504 -0.183 20.629 1.00 84.44 186 GLU A O 1
ATOM 1499 N N . PHE A 1 187 ? -19.028 -1.541 22.338 1.00 87.12 187 PHE A N 1
ATOM 1500 C CA . PHE A 1 187 ? -18.361 -2.715 21.764 1.00 87.12 187 PHE A CA 1
ATOM 1501 C C . PHE A 1 187 ? -19.010 -3.169 20.458 1.00 87.12 187 PHE A C 1
ATOM 1503 O O . PHE A 1 187 ? -18.306 -3.406 19.480 1.00 87.12 187 PHE A O 1
ATOM 1510 N N . ASN A 1 188 ? -20.340 -3.252 20.411 1.00 86.06 188 ASN A N 1
ATOM 1511 C CA . ASN A 1 188 ? -21.067 -3.605 19.194 1.00 86.06 188 ASN A CA 1
ATOM 1512 C C . ASN A 1 188 ? -20.842 -2.570 18.086 1.00 86.06 188 ASN A C 1
ATOM 1514 O O . ASN A 1 188 ? -20.690 -2.952 16.927 1.00 86.06 188 ASN A O 1
ATOM 1518 N N . GLY A 1 189 ? -20.742 -1.285 18.438 1.00 83.75 189 GLY A N 1
ATOM 1519 C CA . GLY A 1 189 ? -20.333 -0.219 17.529 1.00 83.75 189 GLY A CA 1
ATOM 1520 C C . GLY A 1 189 ? -18.966 -0.507 16.908 1.00 83.75 189 GLY A C 1
ATOM 1521 O O . GLY A 1 189 ? -18.860 -0.599 15.687 1.00 83.75 189 GLY A O 1
ATOM 1522 N N . VAL A 1 190 ? -17.945 -0.770 17.730 1.00 84.50 190 VAL A N 1
ATOM 1523 C CA . VAL A 1 190 ? -16.594 -1.136 17.259 1.00 84.50 190 VAL A CA 1
ATOM 1524 C C . VAL A 1 190 ? -16.615 -2.392 16.386 1.00 84.50 190 VAL A C 1
ATOM 1526 O O . VAL A 1 190 ? -16.024 -2.401 15.309 1.00 84.50 190 VAL A O 1
ATOM 1529 N N . VAL A 1 191 ? -17.322 -3.444 16.804 1.00 84.94 191 VAL A N 1
ATOM 1530 C CA . VAL A 1 191 ? -17.444 -4.688 16.028 1.00 84.94 191 VAL A CA 1
ATOM 1531 C C . VAL A 1 191 ? -18.095 -4.421 14.672 1.00 84.94 191 VAL A C 1
ATOM 1533 O O . VAL A 1 191 ? -17.640 -4.959 13.665 1.00 84.94 191 VAL A O 1
ATOM 1536 N N . SER A 1 192 ? -19.131 -3.582 14.620 1.00 84.38 192 SER A N 1
ATOM 1537 C CA . SER A 1 192 ? -19.803 -3.227 13.368 1.00 84.38 192 SER A CA 1
ATOM 1538 C C . SER A 1 192 ? -18.907 -2.406 12.437 1.00 84.38 192 SER A C 1
ATOM 1540 O O . SER A 1 192 ? -18.818 -2.734 11.256 1.00 84.38 192 SER A O 1
ATOM 1542 N N . GLU A 1 193 ? -18.172 -1.423 12.968 1.00 84.56 193 GLU A N 1
ATOM 1543 C CA . GLU A 1 193 ? -17.207 -0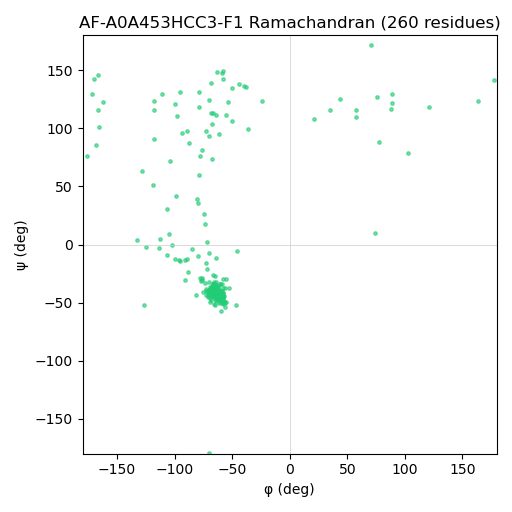.611 12.218 1.00 84.56 193 GLU A CA 1
ATOM 1544 C C . GLU A 1 193 ? -16.098 -1.488 11.621 1.00 84.56 193 GLU A C 1
ATOM 1546 O O . GLU A 1 193 ? -15.832 -1.437 10.421 1.00 84.56 193 GLU A O 1
ATOM 1551 N N . VAL A 1 194 ? -15.491 -2.353 12.441 1.00 83.81 194 VAL A N 1
ATOM 1552 C CA . VAL A 1 194 ? -14.437 -3.276 12.000 1.00 83.81 194 VAL A CA 1
ATOM 1553 C C . VAL A 1 194 ? -14.981 -4.282 10.992 1.00 83.81 194 VAL A C 1
ATOM 1555 O O . VAL A 1 194 ? -14.316 -4.570 10.005 1.00 83.81 194 VAL A O 1
ATOM 1558 N N . LYS A 1 195 ? -16.203 -4.788 11.170 1.00 84.38 195 LYS A N 1
ATOM 1559 C CA . LYS A 1 195 ? -16.809 -5.723 10.215 1.00 84.38 195 LYS A CA 1
ATOM 1560 C C . LYS A 1 195 ? -17.108 -5.070 8.862 1.00 84.38 195 LYS A C 1
ATOM 1562 O O . LYS A 1 195 ? -16.968 -5.731 7.838 1.00 84.38 195 LYS A O 1
ATOM 1567 N N . GLN A 1 196 ? -17.532 -3.807 8.853 1.00 82.00 196 GLN A N 1
ATOM 1568 C CA . GLN A 1 196 ? -17.829 -3.069 7.623 1.00 82.00 196 GLN A CA 1
ATOM 1569 C C . GLN A 1 196 ? -16.559 -2.684 6.860 1.00 82.00 196 GLN A C 1
ATOM 1571 O O . GLN A 1 196 ? -16.514 -2.824 5.641 1.00 82.00 196 GLN A O 1
ATOM 1576 N N . ILE A 1 197 ? -15.535 -2.211 7.572 1.00 80.25 197 ILE A N 1
ATOM 1577 C CA . ILE A 1 197 ? -14.323 -1.641 6.964 1.00 80.25 197 ILE A CA 1
ATOM 1578 C C . ILE A 1 197 ? -13.250 -2.707 6.736 1.00 80.25 197 ILE A C 1
ATOM 1580 O O . ILE A 1 197 ? -12.486 -2.636 5.777 1.00 80.25 197 ILE A O 1
ATOM 1584 N N . LEU A 1 198 ? -13.226 -3.734 7.583 1.00 78.19 198 LEU A N 1
ATOM 1585 C CA . LEU A 1 198 ? -12.236 -4.803 7.594 1.00 78.19 198 LEU A CA 1
ATOM 1586 C C . LEU A 1 198 ? -12.868 -6.191 7.351 1.00 78.19 198 LEU A C 1
ATOM 1588 O O . LEU A 1 198 ? -12.589 -7.136 8.096 1.00 78.19 198 LEU A O 1
ATOM 1592 N N . PRO A 1 199 ? -13.686 -6.387 6.294 1.00 65.62 199 PRO A N 1
ATOM 1593 C CA . PRO A 1 199 ? -14.382 -7.656 6.071 1.00 65.62 199 PRO A CA 1
ATOM 1594 C C . PRO A 1 199 ? -13.429 -8.837 5.798 1.00 65.62 199 PRO A C 1
ATOM 1596 O O . PRO A 1 199 ? -13.860 -9.988 5.822 1.00 65.62 199 PRO A O 1
ATOM 1599 N N . GLY A 1 200 ? -12.137 -8.572 5.551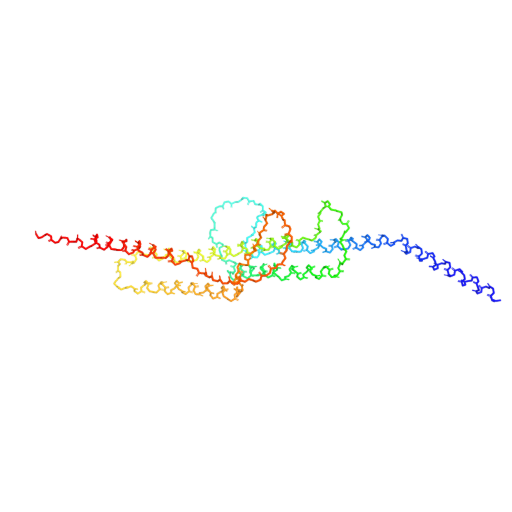 1.00 59.44 200 GLY A N 1
ATOM 1600 C CA . GLY A 1 200 ? -11.155 -9.556 5.088 1.00 59.44 200 GLY A CA 1
ATOM 1601 C C . GLY A 1 200 ? -9.874 -9.723 5.916 1.00 59.44 200 GLY A C 1
ATOM 1602 O O . GLY A 1 200 ? -9.084 -10.597 5.566 1.00 59.44 200 GLY A O 1
ATOM 1603 N N . LEU A 1 201 ? -9.636 -8.970 7.006 1.00 53.91 201 LEU A N 1
ATOM 1604 C CA . LEU A 1 201 ? -8.407 -9.158 7.817 1.00 53.91 201 LEU A CA 1
ATOM 1605 C C . LEU A 1 201 ? -8.408 -10.483 8.606 1.00 53.91 201 LEU A C 1
ATOM 1607 O O . LEU A 1 201 ? -7.385 -10.903 9.133 1.00 53.91 201 LEU A O 1
ATOM 1611 N N . ILE A 1 202 ? -9.527 -11.214 8.610 1.00 48.81 202 ILE A N 1
ATOM 1612 C CA . ILE A 1 202 ? -9.597 -12.617 9.045 1.00 48.81 202 ILE A CA 1
ATOM 1613 C C . ILE A 1 202 ? -9.110 -13.543 7.912 1.00 48.81 202 ILE A C 1
ATOM 1615 O O . ILE A 1 202 ? -9.663 -14.614 7.662 1.00 48.81 202 ILE A O 1
ATOM 1619 N N . ARG A 1 203 ? -8.064 -13.159 7.175 1.00 48.38 203 ARG A N 1
ATOM 1620 C CA . ARG A 1 203 ? -7.338 -14.107 6.333 1.00 48.38 203 ARG A CA 1
ATOM 1621 C C . ARG A 1 203 ? -6.250 -14.698 7.207 1.00 48.38 203 ARG A C 1
ATOM 1623 O O . ARG A 1 203 ? -5.223 -14.074 7.445 1.00 48.38 203 ARG A O 1
ATOM 1630 N N . ARG A 1 204 ? -6.568 -15.884 7.744 1.00 39.00 204 ARG A N 1
ATOM 1631 C CA . ARG A 1 204 ? -5.670 -16.795 8.465 1.00 39.00 204 ARG A CA 1
ATOM 1632 C C . ARG A 1 204 ? -4.228 -16.553 8.052 1.00 39.00 204 ARG A C 1
ATOM 1634 O O . ARG A 1 204 ? -3.922 -16.667 6.866 1.00 39.00 204 ARG A O 1
ATOM 1641 N N . HIS A 1 205 ? -3.396 -16.270 9.050 1.00 36.56 205 HIS A N 1
ATOM 1642 C CA . HIS A 1 205 ? -1.947 -16.359 8.997 1.00 36.56 205 HIS A CA 1
ATOM 1643 C C . HIS A 1 205 ? -1.594 -17.577 8.135 1.00 36.56 205 HIS A C 1
ATOM 1645 O O . HIS A 1 205 ? -1.724 -18.723 8.571 1.00 36.56 205 HIS A O 1
ATOM 1651 N N . ARG A 1 206 ? -1.253 -17.349 6.863 1.00 41.66 206 ARG A N 1
ATOM 1652 C CA . ARG A 1 206 ? -0.601 -18.373 6.061 1.00 41.66 206 ARG A CA 1
ATOM 1653 C C . ARG A 1 206 ? 0.761 -18.434 6.719 1.00 41.66 206 ARG A C 1
ATOM 1655 O O . ARG A 1 206 ? 1.595 -17.569 6.473 1.00 41.66 206 ARG A O 1
ATOM 1662 N N . HIS A 1 207 ? 0.916 -19.345 7.677 1.00 43.88 207 HIS A N 1
ATOM 1663 C CA . HIS A 1 207 ? 2.232 -19.739 8.129 1.00 43.88 207 HIS A CA 1
ATOM 1664 C C . HIS A 1 207 ? 3.006 -20.064 6.857 1.00 43.88 207 HIS A C 1
ATOM 1666 O O . HIS A 1 207 ? 2.701 -21.006 6.131 1.00 43.88 207 HIS A O 1
ATOM 1672 N N . SER A 1 208 ? 3.908 -19.150 6.522 1.00 36.31 208 SER A N 1
ATOM 1673 C CA . SER A 1 208 ? 5.033 -19.433 5.670 1.00 36.31 208 SER A CA 1
ATOM 1674 C C . SER A 1 208 ? 5.812 -20.483 6.442 1.00 36.31 208 SER A C 1
ATOM 1676 O O . SER A 1 208 ? 6.555 -20.140 7.359 1.00 36.31 208 SER A O 1
ATOM 1678 N N . ASP A 1 209 ? 5.578 -21.755 6.135 1.00 39.69 209 ASP A N 1
ATOM 1679 C CA . ASP A 1 209 ? 6.462 -22.838 6.541 1.00 39.69 209 ASP A CA 1
ATOM 1680 C C . ASP A 1 209 ? 7.773 -22.651 5.768 1.00 39.69 209 ASP A C 1
ATOM 1682 O O . ASP A 1 209 ? 8.068 -23.323 4.784 1.00 39.69 209 ASP A O 1
ATOM 1686 N N . SER A 1 210 ? 8.555 -21.653 6.181 1.00 40.97 210 SER A N 1
ATOM 1687 C CA . SER A 1 210 ? 9.937 -21.487 5.768 1.00 40.97 210 SER A CA 1
ATOM 1688 C C . SER A 1 210 ? 10.760 -22.511 6.539 1.00 40.97 210 SER A C 1
ATOM 1690 O O . SER A 1 210 ? 11.369 -22.206 7.565 1.00 40.97 210 SER A O 1
ATOM 1692 N N . THR A 1 211 ? 10.768 -23.752 6.062 1.00 39.50 211 THR A N 1
ATOM 1693 C CA . THR A 1 211 ? 11.758 -24.747 6.477 1.00 39.50 211 THR A CA 1
ATOM 1694 C C . THR A 1 211 ? 13.059 -24.451 5.737 1.00 39.50 211 THR A C 1
ATOM 1696 O O . THR A 1 211 ? 13.409 -25.079 4.744 1.00 39.50 211 THR A O 1
ATOM 1699 N N . GLY A 1 212 ? 13.766 -23.420 6.193 1.00 44.44 212 GLY A N 1
ATOM 1700 C CA . GLY A 1 212 ? 15.140 -23.155 5.797 1.00 44.44 212 GLY A CA 1
ATOM 1701 C C . GLY A 1 212 ? 16.090 -23.791 6.800 1.00 44.44 212 GLY A C 1
ATOM 1702 O O . GLY A 1 212 ? 16.370 -23.180 7.825 1.00 44.44 212 GLY A O 1
ATOM 1703 N N . SER A 1 213 ? 16.585 -24.996 6.513 1.00 38.50 213 SER A N 1
ATOM 1704 C CA . SER A 1 213 ? 17.915 -25.456 6.944 1.00 38.50 213 SER A CA 1
ATOM 1705 C C . SER A 1 213 ? 18.323 -26.718 6.182 1.00 38.50 213 SER A C 1
ATOM 1707 O O . SER A 1 213 ? 17.858 -27.820 6.450 1.00 38.50 213 SER A O 1
ATOM 1709 N N . THR A 1 214 ? 19.185 -26.498 5.189 1.00 44.97 214 THR A N 1
ATOM 1710 C CA . THR A 1 214 ? 20.409 -27.260 4.899 1.00 44.97 214 THR A CA 1
ATOM 1711 C C . THR A 1 214 ? 20.506 -28.681 5.471 1.00 44.97 214 THR A C 1
ATOM 1713 O O . THR A 1 214 ? 20.794 -28.847 6.649 1.00 44.97 214 THR A O 1
ATOM 1716 N N . THR A 1 215 ? 20.406 -29.701 4.620 1.00 36.38 215 THR A N 1
ATOM 1717 C CA . THR A 1 215 ? 21.399 -30.788 4.498 1.00 36.38 215 THR A CA 1
ATOM 1718 C C . THR A 1 215 ? 21.079 -31.631 3.261 1.00 36.38 215 THR A C 1
ATOM 1720 O O . THR A 1 215 ? 19.933 -31.830 2.872 1.00 36.38 215 THR A O 1
ATOM 1723 N N . SER A 1 216 ? 22.137 -32.058 2.589 1.00 45.59 216 SER A N 1
ATOM 1724 C CA . SER A 1 216 ? 22.166 -32.931 1.423 1.00 45.59 216 SER A CA 1
ATOM 1725 C C . SER A 1 216 ? 21.510 -34.293 1.677 1.00 45.59 216 SER A C 1
ATOM 1727 O O . SER A 1 216 ? 21.760 -34.906 2.711 1.00 45.59 216 SER A O 1
ATOM 1729 N N . SER A 1 217 ? 20.794 -34.838 0.683 1.00 35.53 217 SER A N 1
ATOM 1730 C CA . SER A 1 217 ? 21.114 -36.137 0.052 1.00 35.53 217 SER A CA 1
ATOM 1731 C C . SER A 1 217 ? 19.950 -36.726 -0.756 1.00 35.53 217 SER A C 1
ATOM 1733 O O . SER A 1 217 ? 18.895 -37.027 -0.219 1.00 35.53 217 SER A O 1
ATOM 1735 N N . ARG A 1 218 ? 20.254 -36.982 -2.035 1.00 34.44 218 ARG A N 1
ATOM 1736 C CA . ARG A 1 218 ? 19.918 -38.176 -2.836 1.00 34.44 218 ARG A CA 1
ATOM 1737 C C . ARG A 1 218 ? 18.438 -38.574 -2.993 1.00 34.44 218 ARG A C 1
ATOM 1739 O O . ARG A 1 218 ? 17.764 -39.047 -2.092 1.00 34.44 218 ARG A O 1
ATOM 1746 N N . SER A 1 219 ? 18.032 -38.492 -4.255 1.00 42.16 219 SER A N 1
ATOM 1747 C CA . SER A 1 219 ? 16.900 -39.130 -4.927 1.00 42.16 219 SER A CA 1
ATOM 1748 C C . SER A 1 219 ? 16.579 -40.574 -4.510 1.00 42.16 219 SER A C 1
ATOM 1750 O O . SER A 1 219 ? 17.471 -41.421 -4.520 1.00 42.16 219 SER A O 1
ATOM 1752 N N . ASN A 1 220 ? 15.284 -40.853 -4.304 1.00 33.62 220 ASN A N 1
ATOM 1753 C CA . ASN A 1 220 ? 14.534 -41.983 -4.884 1.00 33.62 220 ASN A CA 1
ATOM 1754 C C . ASN A 1 220 ? 13.024 -41.844 -4.576 1.00 33.62 220 ASN A C 1
ATOM 1756 O O . ASN A 1 220 ? 12.677 -41.695 -3.406 1.00 33.62 220 ASN A O 1
ATOM 1760 N N . PRO A 1 221 ? 12.112 -41.946 -5.564 1.00 44.53 221 PRO A N 1
ATOM 1761 C CA . PRO A 1 221 ? 10.689 -42.133 -5.310 1.00 44.53 221 PRO A CA 1
ATOM 1762 C C . PRO A 1 221 ? 10.324 -43.611 -5.491 1.00 44.53 221 PRO A C 1
ATOM 1764 O O . PRO A 1 221 ? 10.502 -44.150 -6.578 1.00 44.53 221 PRO A O 1
ATOM 1767 N N . MET A 1 222 ? 9.797 -44.278 -4.460 1.00 31.66 222 MET A N 1
ATOM 1768 C CA . MET A 1 222 ? 9.030 -45.519 -4.633 1.00 31.66 222 MET A CA 1
ATOM 1769 C C . MET A 1 222 ? 8.187 -45.844 -3.390 1.00 31.66 222 MET A C 1
ATOM 1771 O O . MET A 1 222 ? 8.728 -46.104 -2.321 1.00 31.66 222 MET A O 1
ATOM 1775 N N . ARG A 1 223 ? 6.878 -45.951 -3.661 1.00 41.56 223 ARG A N 1
ATOM 1776 C CA . ARG A 1 223 ? 5.861 -46.835 -3.061 1.00 41.56 223 ARG A CA 1
ATOM 1777 C C . ARG A 1 223 ? 5.113 -46.380 -1.803 1.00 41.56 223 ARG A C 1
ATOM 1779 O O . ARG A 1 223 ? 5.664 -46.241 -0.718 1.00 41.56 223 ARG A O 1
ATOM 1786 N N . GLU A 1 224 ? 3.802 -46.242 -2.020 1.00 41.97 224 GLU A N 1
ATOM 1787 C CA . GLU A 1 224 ? 2.719 -46.519 -1.075 1.00 41.97 224 GLU A CA 1
ATOM 1788 C C . GLU A 1 224 ? 2.998 -47.787 -0.257 1.00 41.97 224 GLU A C 1
ATOM 1790 O O . GLU A 1 224 ? 3.359 -48.807 -0.841 1.00 41.97 224 GLU A O 1
ATOM 1795 N N . ASP A 1 225 ? 2.755 -47.743 1.057 1.00 33.50 225 ASP A N 1
ATOM 1796 C CA . ASP A 1 225 ? 1.728 -48.600 1.653 1.00 33.50 225 ASP A CA 1
ATOM 1797 C C . ASP A 1 225 ? 1.368 -48.187 3.093 1.00 33.50 225 ASP A C 1
ATOM 1799 O O . ASP A 1 225 ? 2.207 -47.766 3.884 1.00 33.50 225 ASP A O 1
ATOM 1803 N N . MET A 1 226 ? 0.090 -48.383 3.404 1.00 37.00 226 MET A N 1
ATOM 1804 C CA . MET A 1 226 ? -0.490 -48.677 4.716 1.00 37.00 226 MET A CA 1
ATOM 1805 C C . MET A 1 226 ? -0.311 -47.744 5.939 1.00 37.00 226 MET A C 1
ATOM 1807 O O . MET A 1 226 ? 0.647 -47.802 6.699 1.00 37.00 226 MET A O 1
ATOM 1811 N N . LEU A 1 227 ? -1.454 -47.130 6.270 1.00 38.53 227 LEU A N 1
ATOM 1812 C CA . LEU A 1 227 ? -2.175 -47.290 7.544 1.00 38.53 227 LEU A CA 1
ATOM 1813 C C . LEU A 1 227 ? -1.661 -46.600 8.826 1.00 38.53 227 LEU A C 1
ATOM 1815 O O . LEU A 1 227 ? -0.633 -46.913 9.409 1.00 38.53 227 LEU A O 1
ATOM 1819 N N . ASN A 1 228 ? -2.630 -45.880 9.397 1.00 35.28 228 ASN A N 1
ATOM 1820 C CA . ASN A 1 228 ? -2.978 -45.848 10.815 1.00 35.28 228 ASN A CA 1
ATOM 1821 C C . ASN A 1 228 ? -2.286 -44.839 11.750 1.00 35.28 228 ASN A C 1
ATOM 1823 O O . ASN A 1 228 ? -1.131 -44.956 12.138 1.00 35.28 228 ASN A O 1
ATOM 1827 N N . ARG A 1 229 ? -3.189 -44.038 12.341 1.00 43.53 229 ARG A N 1
ATOM 1828 C CA . ARG A 1 229 ? -3.274 -43.689 13.771 1.00 43.53 229 ARG A CA 1
ATOM 1829 C C . ARG A 1 229 ? -2.769 -42.304 14.184 1.00 43.53 229 ARG A C 1
ATOM 1831 O O . ARG A 1 229 ? -1.770 -42.123 14.868 1.00 43.53 229 ARG A O 1
ATOM 1838 N N . SER A 1 230 ? -3.634 -41.332 13.930 1.00 50.31 230 SER A N 1
ATOM 1839 C CA . SER A 1 230 ? -3.887 -40.204 14.823 1.00 50.31 230 SER A CA 1
ATOM 1840 C C . SER A 1 230 ? -4.296 -40.692 16.227 1.00 50.31 230 SER A C 1
ATOM 1842 O O . SER A 1 230 ? -5.367 -41.271 16.386 1.00 50.31 230 SER A O 1
ATOM 1844 N N . ASN A 1 231 ? -3.451 -40.488 17.251 1.00 52.03 231 ASN A N 1
ATOM 1845 C CA . ASN A 1 231 ? -3.856 -40.396 18.670 1.00 52.03 231 ASN A CA 1
ATOM 1846 C C . ASN A 1 231 ? -2.670 -40.052 19.597 1.00 52.03 231 ASN A C 1
ATOM 1848 O O . ASN A 1 231 ? -2.176 -40.897 20.335 1.00 52.03 231 ASN A O 1
ATOM 1852 N N . THR A 1 232 ? -2.239 -38.790 19.615 1.00 50.91 232 THR A N 1
ATOM 1853 C CA . THR A 1 232 ? -1.306 -38.268 20.641 1.00 50.91 232 THR A CA 1
ATOM 1854 C C . THR A 1 232 ? -1.934 -37.207 21.556 1.00 50.91 232 THR A C 1
ATOM 1856 O O . THR A 1 232 ? -1.315 -36.807 22.536 1.00 50.91 232 THR A O 1
ATOM 1859 N N . ASN A 1 233 ? -3.197 -36.815 21.327 1.00 52.38 233 ASN A N 1
ATOM 1860 C CA . ASN A 1 233 ? -3.866 -35.765 22.114 1.00 52.38 233 ASN A CA 1
ATOM 1861 C C . ASN A 1 233 ? -4.818 -36.264 23.220 1.00 52.38 233 ASN A C 1
ATOM 1863 O O . ASN A 1 233 ? -5.198 -35.472 24.078 1.00 52.38 233 ASN A O 1
ATOM 1867 N N . ARG A 1 234 ? -5.191 -37.554 23.261 1.00 52.72 234 ARG A N 1
ATOM 1868 C CA . ARG A 1 234 ? -6.120 -38.077 24.291 1.00 52.72 234 ARG A CA 1
ATOM 1869 C C . ARG A 1 234 ? -5.480 -38.315 25.664 1.00 52.72 234 ARG A C 1
ATOM 1871 O O . ARG A 1 234 ? -6.167 -38.189 26.668 1.00 52.72 234 ARG A O 1
ATOM 1878 N N . SER A 1 235 ? -4.182 -38.612 25.736 1.00 51.81 235 SER A N 1
ATOM 1879 C CA . SER A 1 235 ? -3.505 -38.878 27.018 1.00 51.81 235 SER A CA 1
ATOM 1880 C C . SER A 1 235 ? -3.227 -37.606 27.831 1.00 51.81 235 SER A C 1
ATOM 1882 O O . SER A 1 235 ? -3.242 -37.650 29.059 1.00 51.81 235 SER A O 1
ATOM 1884 N N . ARG A 1 236 ? -3.036 -36.447 27.175 1.00 53.12 236 ARG A N 1
ATOM 1885 C CA . ARG A 1 236 ? -2.854 -35.153 27.864 1.00 53.12 236 ARG A CA 1
ATOM 1886 C C . ARG A 1 236 ? -4.145 -34.606 28.473 1.00 53.12 236 ARG A C 1
ATOM 1888 O O . ARG A 1 236 ? -4.061 -33.968 29.519 1.00 53.12 236 ARG A O 1
ATOM 1895 N N . SER A 1 237 ? -5.317 -34.847 27.872 1.00 58.38 237 SER A N 1
ATOM 1896 C CA . SER A 1 237 ? -6.574 -34.320 28.431 1.00 58.38 237 SER A CA 1
ATOM 1897 C C . SER A 1 237 ? -6.995 -35.067 29.697 1.00 58.38 237 SER A C 1
ATOM 1899 O O . SER A 1 237 ? -7.365 -34.423 30.669 1.00 58.38 237 SER A O 1
ATOM 1901 N N . GLN A 1 238 ? -6.832 -36.394 29.736 1.00 62.34 238 GLN A N 1
ATOM 1902 C CA . GLN A 1 238 ? -7.192 -37.213 30.903 1.00 62.34 238 GLN A CA 1
ATOM 1903 C C . GLN A 1 238 ? -6.354 -36.872 32.145 1.00 62.34 238 GLN A C 1
ATOM 1905 O O . GLN A 1 238 ? -6.854 -36.884 33.268 1.00 62.34 238 GLN A O 1
ATOM 1910 N N . PHE A 1 239 ? -5.077 -36.524 31.957 1.00 61.00 239 PHE A N 1
ATOM 1911 C CA . PHE A 1 239 ? -4.215 -36.116 33.065 1.00 61.00 239 PHE A CA 1
ATOM 1912 C C . PHE A 1 239 ? -4.623 -34.754 33.643 1.00 61.00 239 PHE A C 1
ATOM 1914 O O . PHE A 1 239 ? -4.639 -34.594 34.862 1.00 61.00 239 PHE A O 1
ATOM 1921 N N . LEU A 1 240 ? -4.981 -33.785 32.794 1.00 65.81 240 LEU A N 1
ATOM 1922 C CA . LEU A 1 240 ? -5.445 -32.466 33.238 1.00 65.81 240 LEU A CA 1
ATOM 1923 C C . LEU A 1 240 ? -6.828 -32.534 33.896 1.00 65.81 240 LEU A C 1
ATOM 1925 O O . LEU A 1 240 ? -7.051 -31.881 34.910 1.00 65.81 240 LEU A O 1
ATOM 1929 N N . GLU A 1 241 ? -7.726 -33.358 33.363 1.00 69.12 241 GLU A N 1
ATOM 1930 C CA . GLU A 1 241 ? -9.073 -33.566 33.898 1.00 69.12 241 GLU A CA 1
ATOM 1931 C C . GLU A 1 241 ? -9.036 -34.184 35.305 1.00 69.12 241 GLU A C 1
ATOM 1933 O O . GLU A 1 241 ? -9.665 -33.662 36.224 1.00 69.12 241 GLU A O 1
ATOM 1938 N N . ASN A 1 242 ? -8.188 -35.197 35.523 1.00 70.69 242 ASN A N 1
ATOM 1939 C CA . ASN A 1 242 ? -7.992 -35.790 36.849 1.00 70.69 242 ASN A CA 1
ATOM 1940 C C . ASN A 1 242 ? -7.359 -34.815 37.859 1.00 70.69 242 ASN A C 1
ATOM 1942 O O . ASN A 1 242 ? -7.677 -34.870 39.047 1.00 70.69 242 ASN A O 1
ATOM 1946 N N . HIS A 1 243 ? -6.470 -33.919 37.416 1.00 69.19 243 HIS A N 1
ATOM 1947 C CA . HIS A 1 243 ? -5.896 -32.895 38.297 1.00 69.19 243 HIS A CA 1
ATOM 1948 C C . HIS A 1 243 ? -6.902 -31.793 38.639 1.00 69.19 243 HIS A C 1
ATOM 1950 O O . HIS A 1 243 ? -6.945 -31.351 39.786 1.00 69.19 243 HIS A O 1
ATOM 1956 N N . LEU A 1 244 ? -7.742 -31.380 37.686 1.00 76.62 244 LEU A N 1
ATOM 1957 C CA . LEU A 1 244 ? -8.817 -30.421 37.942 1.00 76.62 244 LEU A CA 1
ATOM 1958 C C . LEU A 1 244 ? -9.856 -30.990 38.911 1.00 76.62 244 LEU A C 1
ATOM 1960 O O . LEU A 1 244 ? -10.225 -30.299 39.857 1.00 76.62 244 LEU A O 1
ATOM 1964 N N . ALA A 1 245 ? -10.266 -32.249 38.737 1.00 72.44 245 ALA A N 1
ATOM 1965 C CA . ALA A 1 245 ? -11.199 -32.909 39.648 1.00 72.44 245 ALA A CA 1
ATOM 1966 C C . ALA A 1 245 ? -10.664 -32.938 41.091 1.00 72.44 245 ALA A C 1
ATOM 1968 O O . ALA A 1 245 ? -11.368 -32.530 42.012 1.00 72.44 245 ALA A O 1
ATOM 1969 N N . LYS A 1 246 ? -9.383 -33.290 41.280 1.00 75.69 246 LYS A N 1
ATOM 1970 C CA . LYS A 1 246 ? -8.734 -33.270 42.602 1.00 75.69 246 LYS A CA 1
ATOM 1971 C C . LYS A 1 246 ? -8.637 -31.872 43.213 1.00 75.69 246 LYS A C 1
ATOM 1973 O O . LYS A 1 246 ? -8.834 -31.725 44.414 1.00 75.69 246 LYS A O 1
ATOM 1978 N N . LEU A 1 247 ? -8.360 -30.842 42.409 1.00 72.50 247 LEU A N 1
ATOM 1979 C CA . LEU A 1 247 ? -8.341 -29.456 42.891 1.00 72.50 247 LEU A CA 1
ATOM 1980 C C . LEU A 1 247 ? -9.730 -28.986 43.336 1.00 72.50 247 LEU A C 1
ATOM 1982 O O . LEU A 1 247 ? -9.835 -28.259 44.322 1.00 72.50 247 LEU A O 1
ATOM 1986 N N . PHE A 1 248 ? -10.792 -29.398 42.640 1.00 66.81 248 PHE A N 1
ATOM 1987 C CA . PHE A 1 248 ? -12.161 -29.070 43.035 1.00 66.81 248 PHE A CA 1
ATOM 1988 C C . PHE A 1 248 ? -12.613 -29.838 44.275 1.00 66.81 248 PHE A C 1
ATOM 1990 O O . PHE A 1 248 ? -13.221 -29.233 45.152 1.00 66.81 248 PHE A O 1
ATOM 1997 N N . GLU A 1 249 ? -12.264 -31.114 44.395 1.00 71.19 249 GLU A N 1
ATOM 1998 C CA . GLU A 1 249 ? -12.574 -31.932 45.570 1.00 71.19 249 GLU A CA 1
ATOM 1999 C C . GLU A 1 249 ? -11.851 -31.413 46.820 1.00 71.19 249 GLU A C 1
ATOM 2001 O O . GLU A 1 249 ? -12.488 -31.139 47.837 1.00 71.19 249 GLU A O 1
ATOM 2006 N N . GLN A 1 250 ? -10.551 -31.114 46.706 1.00 63.41 250 GLN A N 1
ATOM 2007 C CA . GLN A 1 250 ? -9.775 -30.511 47.790 1.00 63.41 250 GLN A CA 1
ATOM 2008 C C . GLN A 1 250 ? -10.310 -29.122 48.170 1.00 63.41 250 GLN A C 1
ATOM 2010 O O . GLN A 1 250 ? -10.394 -28.788 49.350 1.00 63.41 250 GLN A O 1
ATOM 2015 N N . LYS A 1 251 ? -10.706 -28.297 47.190 1.00 64.06 251 LYS A N 1
ATOM 2016 C CA . LYS A 1 251 ? -11.277 -26.974 47.470 1.00 64.06 251 LYS A CA 1
ATOM 2017 C C . LYS A 1 251 ? -12.667 -27.083 48.108 1.00 64.06 251 LYS A C 1
ATOM 2019 O O . LYS A 1 251 ? -12.951 -26.322 49.026 1.00 64.06 251 LYS A O 1
ATOM 2024 N N . MET A 1 252 ? -13.513 -28.023 47.681 1.00 58.56 252 MET A N 1
ATOM 2025 C CA . MET A 1 252 ? -14.826 -28.257 48.293 1.00 58.56 252 MET A CA 1
ATOM 2026 C C . MET A 1 252 ? -14.718 -28.771 49.731 1.00 58.56 252 MET A C 1
ATOM 2028 O O . MET A 1 252 ? -15.516 -28.357 50.571 1.00 58.56 252 MET A O 1
ATOM 2032 N N . GLU A 1 253 ? -13.715 -29.591 50.049 1.00 57.22 253 GLU A N 1
ATOM 2033 C CA . GLU A 1 253 ? -13.474 -30.066 51.417 1.00 57.22 253 GLU A CA 1
ATOM 2034 C C . GLU A 1 253 ? -13.052 -28.925 52.366 1.00 57.22 253 GLU A C 1
ATOM 2036 O O . GLU A 1 253 ? -13.463 -28.891 53.525 1.00 57.22 253 GLU A O 1
ATOM 2041 N N . ILE A 1 254 ? -12.303 -27.931 51.865 1.00 57.50 254 ILE A N 1
ATOM 2042 C CA . ILE A 1 254 ? -11.894 -26.747 52.646 1.00 57.50 254 ILE A CA 1
ATOM 2043 C C . ILE A 1 254 ? -13.099 -25.863 53.012 1.00 57.50 254 ILE A C 1
ATOM 2045 O O . ILE A 1 254 ? -13.120 -25.281 54.093 1.00 57.50 254 ILE A O 1
ATOM 2049 N N . PHE A 1 255 ? -14.114 -25.767 52.145 1.00 53.06 255 PHE A N 1
ATOM 2050 C CA . PHE A 1 255 ? -15.295 -24.925 52.396 1.00 53.06 255 PHE A CA 1
ATOM 2051 C C . PHE A 1 255 ? -16.453 -25.648 53.099 1.00 53.06 255 PHE A C 1
ATOM 2053 O O . PHE A 1 255 ? -17.371 -24.983 53.573 1.00 53.06 255 PHE A O 1
ATOM 2060 N N . THR A 1 256 ? -16.433 -26.982 53.181 1.00 53.31 256 THR A N 1
ATOM 2061 C CA . THR A 1 256 ? -17.499 -27.768 53.835 1.00 53.31 256 THR A CA 1
ATOM 2062 C C . THR A 1 256 ? -17.190 -28.149 55.281 1.00 53.31 256 THR A C 1
ATOM 2064 O O . THR A 1 256 ? -18.117 -28.480 56.017 1.00 53.31 256 THR A O 1
ATOM 2067 N N . LYS A 1 257 ? -15.941 -28.011 55.748 1.00 54.50 257 LYS A N 1
ATOM 2068 C CA . LYS A 1 257 ? -15.594 -28.089 57.179 1.00 54.50 257 LYS A CA 1
ATOM 2069 C C . LYS A 1 257 ? -15.932 -26.779 57.907 1.00 54.50 257 LYS A C 1
ATOM 2071 O O . LYS A 1 257 ? -15.068 -26.114 58.464 1.00 54.50 257 LYS A O 1
ATOM 2076 N N . LEU A 1 258 ? -17.208 -26.399 57.879 1.00 50.41 258 LEU A N 1
ATOM 2077 C CA . LEU A 1 258 ? -17.797 -25.487 58.859 1.00 50.41 258 LEU A CA 1
ATOM 2078 C C . LEU A 1 258 ? -18.277 -26.355 60.026 1.00 50.41 258 LEU A C 1
ATOM 2080 O O . LEU A 1 258 ? -19.409 -26.835 60.039 1.00 50.41 258 LEU A O 1
ATOM 2084 N N . GLU A 1 259 ? -17.379 -26.612 60.977 1.00 48.81 259 GLU A N 1
ATOM 2085 C CA . GLU A 1 259 ? -17.761 -27.170 62.272 1.00 48.81 259 GLU A CA 1
ATOM 2086 C C . GLU A 1 259 ? -18.655 -26.152 62.992 1.00 48.81 259 GLU A C 1
ATOM 2088 O O . GLU A 1 259 ? -18.221 -25.071 63.388 1.00 48.81 259 GLU A O 1
ATOM 2093 N N . TYR A 1 260 ? -19.933 -26.499 63.138 1.00 48.75 260 TYR A N 1
ATOM 2094 C CA . TYR A 1 260 ? -20.806 -25.900 64.137 1.00 48.75 260 TYR A CA 1
ATOM 2095 C C . TYR A 1 260 ? -20.380 -26.435 65.508 1.00 48.75 260 TYR A C 1
ATOM 2097 O O . TYR A 1 260 ? -20.788 -27.526 65.900 1.00 48.75 260 TYR A O 1
ATOM 2105 N N . THR A 1 261 ? -19.576 -25.674 66.245 1.00 43.72 261 THR A N 1
ATOM 2106 C CA . THR A 1 261 ? -19.460 -25.843 67.698 1.00 43.72 261 THR A CA 1
ATOM 2107 C C . THR A 1 261 ? -20.341 -24.815 68.388 1.00 43.72 261 THR A C 1
ATOM 2109 O O . THR A 1 261 ? -20.106 -23.608 68.300 1.00 43.72 261 THR A O 1
ATOM 2112 N N . GLN A 1 262 ? -21.392 -25.356 68.996 1.00 37.69 262 GLN A N 1
ATOM 2113 C CA . GLN A 1 262 ? -22.276 -24.748 69.981 1.00 37.69 262 GLN A CA 1
ATOM 2114 C C . GLN A 1 262 ? -21.536 -24.493 71.299 1.00 37.69 262 GLN A C 1
ATOM 2116 O O . GLN A 1 262 ? -20.596 -25.267 71.596 1.00 37.69 262 GLN A O 1
#

Radius of gyration: 35.53 Å; Cα contacts (8 Å, |Δi|>4): 98; chains: 1; bounding box: 58×74×140 Å

Sequence (262 aa):
MEKSKIKVSQGCIDLLQEFRHLIDGNTELLVKLKDLIIDWVQEGFQDFFQKLDGHFHLLSGRSTGFSQESSTVDFVQIDKVPTVLVLMLAQLCVFIEQTTIPKVTEDLADSFSGGGARSSEYGPPFVPGEICRLYRSSGEKFLQHYINIKTQKISKLLNKRFSTPVWLKHKEPREVNMFVDLLLLEFNGVVSEVKQILPGLIRRHRHSDSTGSTTSSRSNPMREDMLNRSNTNRSRSQFLENHLAKLFEQKMEIFTKLEYTQ

Foldseek 3Di:
DVVVVVVVVVVVVVVVVVVVCVCVVCVVVVQQVLLVVLLVVQLVVQVVLVVVLVVLCVLLVNPPDDDDDDDDDDPPPPPDHDLLSLLLLLLVLVCCLPPVLVVVVVVSCVVRVDHHPDDPPPDGSHDSVVSSVSSNVSSVVSVVVSVVSLVVVLVVLVVVVVPPPCVVPDDDCPVVVVSVVVSVVSVVVVVVSCCVSPVDPPPPDPPPPPPDDDDDDDDDDDDDDDDDDDDPPPVVVVVVVVVVVVVVVVVVVVVPPPDPDD

Mean predicted aligned error: 18.97 Å